Protein AF-A0A1S1QMY0-F1 (afdb_monomer_lite)

Foldseek 3Di:
DCVCVVVVHDLQRVLVVCVVVLVVCLVVVVLVVSVVSLVSSCVVCVVVVVLLSNLVSLQSVLVSCVSVVNLVSSLVSLLSSLLSCLVPPDLQSNLSSLLSNLVSDDVVVVQLSLLSLLLSQLSCVLVVDDDPSNVVSLLVNLCSLPVDDPDPHQLALVSSCVRVPVSPNDPRSVVLCVSLVHRVSSSVSSNVSNVVSPVPDNPPPPDPPLVVLLVVCVVLLVQLLVCLLVLHDGDPVSVVVLVVLCVDPQCVLLSVLSVVSSVPDQDLCVSCVPHDPSSSVSSVSSSVSND

Sequence (291 aa):
MDSMRARGASAYDIARSRFNDYGSLLRLGRLDDADALLADCQRVFTDTGDLDMVGKTFSARAALANSYGRPDEATRLEYTALRLSYIRPDPNAIAISHHNLANYLDPTTTGLVLAHRIAATLLYHLTGITSTWQANTAQALSHHLTGGPDLDIPDTVAAVDTLVSQVDGVRWAGLVDSLAGNRATADQALHDLINAARALPPEPVSGPDPDRRLAAWEPIISAVATAANARQPLPTEVDQVLDELAKANDWANLVAALRRVLAGDRDRDTLAAHLDDVDTAILAAVLDRLS

pLDDT: mean 85.47, std 12.9, range [36.72, 98.5]

Secondary structure (DSSP, 8-state):
-HHHHTTT--HHHHHHHHTTHHHHHHHTT-HHHHHHHHHHHHHHHHHTT-HHHHHHHHHHHHHHHHHTT-HHHHHHHHHHHHHHHTTS--HHHHHHHHHHHHHHS-TT-HHHHHHHHHHHHHHHHHHT--SHHHHHHHHHHHHHHHS-TT-----SHHHHHHHHTTSTT--HHHHHHHHHSSHHHHHHHHHHHHHHHHHSPPP---SS-HHHHHHHHHHHHHHHHHHHHHT-PPPHHHHHHHHHHHTSTTTHHHHHHHHHHHTT---HHHHHTT--HHHHHHHHHHHTTT-

Structure (mmCIF, N/CA/C/O backbone):
data_AF-A0A1S1QMY0-F1
#
_entry.id   AF-A0A1S1QMY0-F1
#
loop_
_atom_site.group_PDB
_atom_site.id
_atom_site.type_symbol
_atom_site.label_atom_id
_atom_site.label_alt_id
_atom_site.label_comp_id
_atom_site.label_asym_id
_atom_site.label_entity_id
_atom_site.label_seq_id
_atom_site.pdbx_PDB_ins_code
_atom_site.Cartn_x
_atom_site.Cartn_y
_atom_site.Cartn_z
_atom_site.occupancy
_atom_site.B_iso_or_equiv
_atom_site.auth_seq_id
_atom_site.auth_comp_id
_atom_site.auth_asym_id
_atom_site.auth_atom_id
_atom_site.pdbx_PDB_model_num
ATOM 1 N N . MET A 1 1 ? -3.730 -18.678 23.974 1.00 53.53 1 MET A N 1
ATOM 2 C CA . MET A 1 1 ? -5.070 -18.106 24.252 1.00 53.53 1 MET A CA 1
ATOM 3 C C . MET A 1 1 ? -5.438 -18.212 25.727 1.00 53.53 1 MET A C 1
ATOM 5 O O . MET A 1 1 ? -5.930 -17.233 26.281 1.00 53.53 1 MET A O 1
ATOM 9 N N . ASP A 1 2 ? -5.117 -19.332 26.378 1.00 58.66 2 ASP A N 1
ATOM 10 C CA . ASP A 1 2 ? -5.486 -19.578 27.780 1.00 58.66 2 ASP A CA 1
ATOM 11 C C . ASP A 1 2 ? -4.857 -18.594 28.768 1.00 58.66 2 ASP A C 1
ATOM 13 O O . ASP A 1 2 ? -5.518 -18.160 29.700 1.00 58.66 2 ASP A O 1
ATOM 17 N N . SER A 1 3 ? -3.628 -18.126 28.526 1.00 66.81 3 SER A N 1
ATOM 18 C CA . SER A 1 3 ? -2.945 -17.244 29.481 1.00 66.81 3 SER A CA 1
ATOM 19 C C . SER A 1 3 ? -3.491 -15.805 29.558 1.00 66.81 3 SER A C 1
ATOM 21 O O . SER A 1 3 ? -3.328 -15.175 30.597 1.00 66.81 3 SER A O 1
ATOM 23 N N . MET A 1 4 ? -4.138 -15.265 28.512 1.00 60.06 4 MET A N 1
ATOM 24 C CA . MET A 1 4 ? -4.729 -13.908 28.556 1.00 60.06 4 MET A CA 1
ATOM 25 C C . MET A 1 4 ? -6.167 -13.926 29.078 1.00 60.06 4 MET A C 1
ATOM 27 O O . MET A 1 4 ? -6.519 -13.113 29.930 1.00 60.06 4 MET A O 1
ATOM 31 N N . ARG A 1 5 ? -6.980 -14.897 28.635 1.00 59.56 5 ARG A N 1
ATOM 32 C CA . ARG A 1 5 ? -8.339 -15.093 29.167 1.00 59.56 5 ARG A CA 1
ATOM 33 C C . ARG A 1 5 ? -8.311 -15.485 30.648 1.00 59.56 5 ARG A C 1
ATOM 35 O O . ARG A 1 5 ? -9.107 -14.962 31.417 1.00 59.56 5 ARG A O 1
ATOM 42 N N . ALA A 1 6 ? -7.336 -16.294 31.075 1.00 59.56 6 ALA A N 1
ATOM 43 C CA . ALA A 1 6 ? -7.130 -16.620 32.490 1.00 59.56 6 ALA A CA 1
ATOM 44 C C . ALA A 1 6 ? -6.688 -15.420 33.352 1.00 59.56 6 ALA A C 1
ATOM 46 O O . ALA A 1 6 ? -6.756 -15.497 34.574 1.00 59.56 6 ALA A O 1
ATOM 47 N N . ARG A 1 7 ? -6.253 -14.310 32.737 1.00 69.44 7 ARG A N 1
ATOM 48 C CA . ARG A 1 7 ? -5.893 -13.055 33.419 1.00 69.44 7 ARG A CA 1
ATOM 49 C C . ARG A 1 7 ? -6.985 -11.976 33.331 1.00 69.44 7 ARG A C 1
ATOM 51 O O . ARG A 1 7 ? -6.728 -10.839 33.707 1.00 69.44 7 ARG A O 1
ATOM 58 N N . GLY A 1 8 ? -8.180 -12.308 32.831 1.00 74.69 8 GLY A N 1
ATOM 59 C CA . GLY A 1 8 ? -9.305 -11.370 32.741 1.00 74.69 8 GLY A CA 1
ATOM 60 C C . GLY A 1 8 ? -9.174 -10.299 31.651 1.00 74.69 8 GLY A C 1
ATOM 61 O O . GLY A 1 8 ? -9.866 -9.288 31.724 1.00 74.69 8 GLY A O 1
ATOM 62 N N . ALA A 1 9 ? -8.301 -10.493 30.653 1.00 81.62 9 ALA A N 1
ATOM 63 C CA . ALA A 1 9 ? -8.163 -9.556 29.537 1.00 81.62 9 ALA A CA 1
ATOM 64 C C . ALA A 1 9 ? -9.474 -9.445 28.742 1.00 81.62 9 ALA A C 1
ATOM 66 O O . ALA A 1 9 ? -10.119 -10.462 28.455 1.00 81.62 9 ALA A O 1
ATOM 67 N N . SER A 1 10 ? -9.855 -8.220 28.368 1.00 90.38 10 SER A N 1
ATOM 68 C CA . SER A 1 10 ? -11.071 -7.987 27.589 1.00 90.38 10 SER A CA 1
ATOM 69 C C . SER A 1 10 ? -10.946 -8.572 26.175 1.00 90.38 10 SER A C 1
ATOM 71 O O . SER A 1 10 ? -9.847 -8.826 25.674 1.00 90.38 10 SER A O 1
ATOM 73 N N . ALA A 1 11 ? -12.078 -8.770 25.493 1.00 91.88 11 ALA A N 1
ATOM 74 C CA . ALA A 1 11 ? -12.066 -9.178 24.087 1.00 91.88 11 ALA A CA 1
ATOM 75 C C . ALA A 1 11 ? -11.289 -8.179 23.210 1.00 91.88 11 ALA A C 1
ATOM 77 O O . ALA A 1 11 ? -10.582 -8.597 22.294 1.00 91.88 11 ALA A O 1
ATOM 78 N N . TYR A 1 12 ? -11.367 -6.886 23.544 1.00 93.38 12 TYR A N 1
ATOM 79 C CA . TYR A 1 12 ? -10.617 -5.818 22.892 1.00 93.38 12 TYR A CA 1
ATOM 80 C C . TYR A 1 12 ? -9.105 -5.996 23.052 1.00 93.38 12 TYR A C 1
ATOM 82 O O . TYR A 1 12 ? -8.389 -6.005 22.052 1.00 93.38 12 TYR A O 1
ATOM 90 N N . ASP A 1 13 ? -8.614 -6.216 24.275 1.00 92.69 13 ASP A N 1
ATOM 91 C CA . ASP A 1 13 ? -7.173 -6.365 24.531 1.00 92.69 13 ASP A CA 1
ATOM 92 C C . ASP A 1 13 ? -6.588 -7.569 23.787 1.00 92.69 13 ASP A C 1
ATOM 94 O O . ASP A 1 13 ? -5.487 -7.502 23.239 1.00 92.69 13 ASP A O 1
ATOM 98 N N . ILE A 1 14 ? -7.351 -8.664 23.725 1.00 91.62 14 ILE A N 1
ATOM 99 C CA . ILE A 1 14 ? -6.974 -9.873 22.985 1.00 91.62 14 ILE A CA 1
ATOM 100 C C . ILE A 1 14 ? -6.955 -9.604 21.475 1.00 91.62 14 ILE A C 1
ATOM 102 O O . ILE A 1 14 ? -6.007 -10.002 20.799 1.00 91.62 14 ILE A O 1
ATOM 106 N N . ALA A 1 15 ? -7.985 -8.949 20.931 1.00 92.19 15 ALA A N 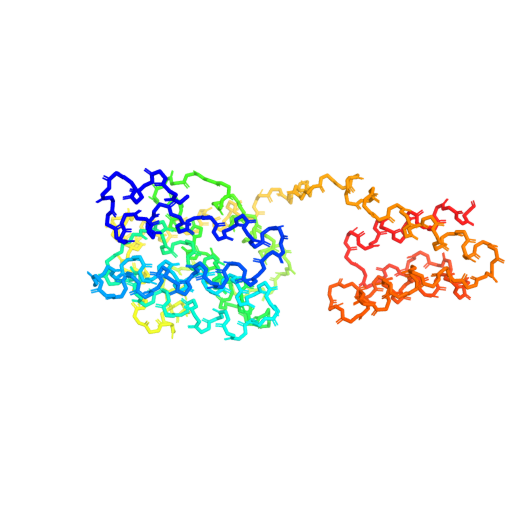1
ATOM 107 C CA . ALA A 1 15 ? -8.041 -8.619 19.508 1.00 92.19 15 ALA A CA 1
ATOM 108 C C . ALA A 1 15 ? -6.892 -7.682 19.115 1.00 92.19 15 ALA A C 1
ATOM 110 O O . 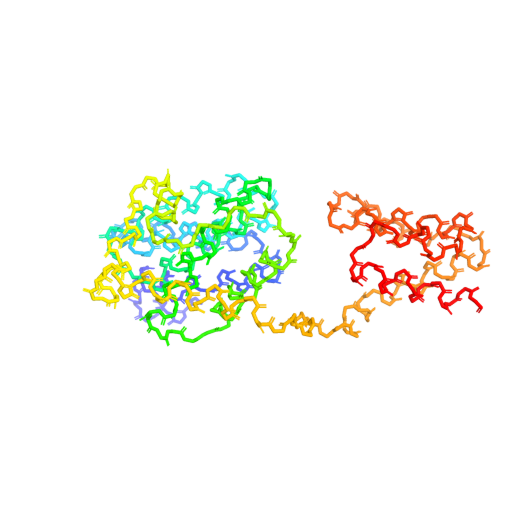ALA A 1 15 ? -6.198 -7.925 18.129 1.00 92.19 15 ALA A O 1
ATOM 111 N N . ARG A 1 16 ? -6.630 -6.653 19.927 1.00 91.12 16 ARG A N 1
ATOM 112 C CA . ARG A 1 16 ? -5.547 -5.691 19.710 1.00 91.12 16 ARG A CA 1
ATOM 113 C C . ARG A 1 16 ? -4.172 -6.350 19.755 1.00 91.12 16 ARG A C 1
ATOM 115 O O . ARG A 1 16 ? -3.345 -6.061 18.897 1.00 91.12 16 ARG A O 1
ATOM 122 N N . SER A 1 17 ? -3.920 -7.248 20.710 1.00 91.50 17 SER A N 1
ATOM 123 C CA . SER A 1 17 ? -2.615 -7.914 20.813 1.00 91.50 17 SER A CA 1
ATOM 124 C C . SER A 1 17 ? -2.343 -8.874 19.658 1.00 91.50 17 SER A C 1
ATOM 126 O O . SER A 1 17 ? -1.190 -9.065 19.290 1.00 91.50 17 SER A O 1
ATOM 128 N N . ARG A 1 18 ? -3.392 -9.506 19.117 1.00 91.25 18 ARG A N 1
ATOM 129 C CA . ARG A 1 18 ? -3.276 -10.516 18.054 1.00 91.25 18 ARG A CA 1
ATOM 130 C C . ARG A 1 18 ? -3.383 -9.936 16.657 1.00 91.25 18 ARG A C 1
ATOM 132 O O . ARG A 1 18 ? -3.025 -10.627 15.716 1.00 91.25 18 ARG A O 1
ATOM 139 N N . PHE A 1 19 ? -3.867 -8.701 16.519 1.00 88.19 19 PHE A N 1
ATOM 140 C CA . PHE A 1 19 ? -4.105 -8.072 15.225 1.00 88.19 19 PHE A CA 1
ATOM 141 C C . PHE A 1 19 ? -2.921 -8.285 14.277 1.00 88.19 19 PHE A C 1
ATOM 143 O O . PHE A 1 19 ? -3.098 -8.896 13.235 1.00 88.19 19 PHE A O 1
ATOM 150 N N . ASN A 1 20 ? -1.701 -7.928 14.692 1.00 81.25 20 ASN A N 1
ATOM 151 C CA . ASN A 1 20 ? -0.492 -8.015 13.864 1.00 81.25 20 ASN A CA 1
ATOM 152 C C . ASN A 1 20 ? -0.068 -9.442 13.456 1.00 81.25 20 ASN A C 1
ATOM 154 O O . ASN A 1 20 ? 0.788 -9.585 12.579 1.00 81.25 20 ASN A O 1
ATOM 158 N N . ASP A 1 21 ? -0.655 -10.494 14.037 1.00 83.12 21 ASP A N 1
ATOM 159 C CA . ASP A 1 21 ? -0.348 -11.881 13.672 1.00 83.12 21 ASP A CA 1
ATOM 160 C C . ASP A 1 21 ? -0.780 -12.198 12.230 1.00 83.12 21 ASP A C 1
ATOM 162 O O . ASP A 1 21 ? -0.193 -13.084 11.601 1.00 83.12 21 ASP A O 1
ATOM 166 N N . TYR A 1 22 ? -1.741 -11.444 11.669 1.00 84.56 22 TYR A N 1
ATOM 167 C CA . TYR A 1 22 ? -2.225 -11.644 10.297 1.00 84.56 22 TYR A CA 1
ATOM 168 C C . TYR A 1 22 ? -1.077 -11.616 9.281 1.00 84.56 22 TYR A C 1
ATOM 170 O O . TYR A 1 22 ? -1.012 -12.475 8.408 1.00 84.56 22 TYR A O 1
ATOM 178 N N . GLY A 1 23 ? -0.117 -10.694 9.427 1.00 75.12 23 GLY A N 1
ATOM 179 C CA . GLY A 1 23 ? 0.992 -10.562 8.481 1.00 75.12 23 GLY A CA 1
ATOM 180 C C . GLY A 1 23 ? 1.889 -11.802 8.452 1.00 75.12 23 GLY A C 1
ATOM 181 O O . GLY A 1 23 ? 2.395 -12.185 7.399 1.00 75.12 23 GLY A O 1
ATOM 182 N N . SER A 1 24 ? 2.064 -12.469 9.596 1.00 74.06 24 SER A N 1
ATOM 183 C CA . SER A 1 24 ? 2.782 -13.747 9.666 1.00 74.06 24 SER A CA 1
ATOM 184 C C . SER A 1 24 ? 1.977 -14.886 9.044 1.00 74.06 24 SER A C 1
ATOM 186 O O . SER A 1 24 ? 2.560 -15.726 8.366 1.00 74.06 24 SER A O 1
ATOM 188 N N . LEU A 1 25 ? 0.656 -14.904 9.238 1.00 71.44 25 LEU A N 1
ATOM 189 C CA . LEU A 1 25 ? -0.229 -15.906 8.636 1.00 71.44 25 LEU A CA 1
ATOM 190 C C . LEU A 1 25 ? -0.252 -15.796 7.105 1.00 71.44 25 LEU A C 1
ATOM 192 O O . LEU A 1 25 ? -0.112 -16.819 6.436 1.00 71.44 25 LEU A O 1
ATOM 196 N N . LEU A 1 26 ? -0.311 -14.575 6.561 1.00 69.75 26 LEU A N 1
ATOM 197 C CA . LEU A 1 26 ? -0.211 -14.327 5.118 1.00 69.75 26 LEU A CA 1
ATOM 198 C C . LEU A 1 26 ? 1.109 -14.858 4.543 1.00 69.75 26 LEU A C 1
ATOM 200 O O . LEU A 1 26 ? 1.096 -15.619 3.581 1.00 69.75 26 LEU A O 1
ATOM 204 N N . ARG A 1 27 ? 2.250 -14.541 5.174 1.00 74.19 27 ARG A N 1
ATOM 205 C CA . ARG A 1 27 ? 3.573 -15.029 4.728 1.00 74.19 27 ARG A CA 1
ATOM 206 C C . ARG A 1 27 ? 3.715 -16.551 4.763 1.00 74.19 27 ARG A C 1
ATOM 208 O O . ARG A 1 27 ? 4.539 -17.095 4.039 1.00 74.19 27 ARG A O 1
ATOM 215 N N . LEU A 1 28 ? 2.951 -17.227 5.620 1.00 75.75 28 LEU A N 1
ATOM 216 C CA . LEU A 1 28 ? 2.928 -18.687 5.725 1.00 75.75 28 LEU A CA 1
ATOM 217 C C . LEU A 1 28 ? 1.867 -19.336 4.818 1.00 75.75 28 LEU A C 1
ATOM 219 O O . LEU A 1 28 ? 1.687 -20.548 4.894 1.00 75.75 28 LEU A O 1
ATOM 223 N N . GLY A 1 29 ? 1.134 -18.558 4.011 1.00 75.56 29 GLY A N 1
ATOM 224 C CA . GLY A 1 29 ? 0.050 -19.059 3.159 1.00 75.56 29 GLY A CA 1
ATOM 225 C C . GLY A 1 29 ? -1.181 -19.543 3.932 1.00 75.56 29 GLY A C 1
ATOM 226 O O . GLY A 1 29 ? -2.059 -20.188 3.366 1.00 75.56 29 GLY A O 1
ATOM 227 N N . ARG A 1 30 ? -1.276 -19.240 5.232 1.00 82.50 30 ARG A N 1
ATOM 228 C CA . ARG A 1 30 ? -2.387 -19.646 6.106 1.00 82.50 30 ARG A CA 1
ATOM 229 C C . ARG A 1 30 ? -3.544 -18.656 5.985 1.00 82.50 30 ARG A C 1
ATOM 231 O O . ARG A 1 30 ? -3.890 -17.968 6.946 1.00 82.50 30 ARG A O 1
ATOM 238 N N . LEU A 1 31 ? -4.091 -18.542 4.777 1.00 83.69 31 LEU A N 1
ATOM 239 C CA . LEU A 1 31 ? -5.037 -17.483 4.426 1.00 83.69 31 LEU A CA 1
ATOM 240 C C . LEU A 1 31 ? -6.376 -17.614 5.173 1.00 83.69 31 LEU A C 1
ATOM 242 O O . LEU A 1 31 ? -6.900 -16.605 5.636 1.00 83.69 31 LEU A O 1
ATOM 246 N N . ASP A 1 32 ? -6.873 -18.835 5.392 1.00 89.50 32 ASP A N 1
ATOM 247 C CA . ASP A 1 32 ? -8.103 -19.073 6.168 1.00 89.50 32 ASP A CA 1
ATOM 248 C C . ASP A 1 32 ? -7.950 -18.657 7.641 1.00 89.50 32 ASP A C 1
ATOM 250 O O . ASP A 1 32 ? -8.846 -18.053 8.232 1.00 89.50 32 ASP A O 1
ATOM 254 N N . ASP A 1 33 ? -6.785 -18.928 8.239 1.00 86.19 33 ASP A N 1
ATOM 255 C CA . ASP A 1 33 ? -6.492 -18.512 9.614 1.00 86.19 33 ASP A CA 1
ATOM 256 C C . ASP A 1 33 ? -6.379 -16.986 9.727 1.00 86.19 33 ASP A C 1
ATOM 258 O O . ASP A 1 33 ? -6.798 -16.400 10.729 1.00 86.19 33 ASP A O 1
ATOM 262 N N . ALA A 1 34 ? -5.802 -16.338 8.708 1.00 84.56 34 ALA A N 1
ATOM 263 C CA . ALA A 1 34 ? -5.732 -14.885 8.630 1.00 84.56 34 ALA A CA 1
ATOM 264 C C . ALA A 1 34 ? -7.131 -14.271 8.488 1.00 84.56 34 ALA A C 1
ATOM 266 O O . ALA A 1 34 ? -7.427 -13.295 9.177 1.00 84.56 34 ALA A O 1
ATOM 267 N N . ASP A 1 35 ? -8.001 -14.857 7.660 1.00 92.31 35 ASP A N 1
ATOM 268 C CA . ASP A 1 35 ? -9.383 -14.398 7.494 1.00 92.31 35 ASP A CA 1
ATOM 269 C C . ASP A 1 35 ? -10.169 -14.505 8.802 1.00 92.31 35 ASP A C 1
ATOM 271 O O . ASP A 1 35 ? -10.743 -13.520 9.268 1.00 92.31 35 ASP A O 1
ATOM 275 N N . ALA A 1 36 ? -10.109 -15.664 9.467 1.00 97.25 36 ALA A N 1
ATOM 276 C CA . ALA A 1 36 ? -10.776 -15.876 10.748 1.00 97.25 36 ALA A CA 1
ATOM 277 C C . ALA A 1 36 ? -10.302 -14.879 11.820 1.00 97.25 36 ALA A C 1
ATOM 279 O O . ALA A 1 36 ? -11.121 -14.290 12.531 1.00 97.25 36 ALA A O 1
ATOM 280 N N . LEU A 1 37 ? -8.986 -14.647 11.916 1.00 96.12 37 LEU A N 1
ATOM 281 C CA . LEU A 1 37 ? -8.412 -13.658 12.831 1.00 96.12 37 LEU A CA 1
ATOM 282 C C . LEU A 1 37 ? -8.911 -12.239 12.521 1.00 96.12 37 LEU A C 1
ATOM 284 O O . LEU A 1 37 ? -9.333 -11.524 13.432 1.00 96.12 37 LEU A O 1
ATOM 288 N N . LEU A 1 38 ? -8.853 -11.824 11.254 1.00 95.19 38 LEU A N 1
ATOM 289 C CA . LEU A 1 38 ? -9.226 -10.472 10.839 1.00 95.19 38 LEU A CA 1
ATOM 290 C C . LEU A 1 38 ? -10.731 -10.223 10.974 1.00 95.19 38 LEU A C 1
ATOM 292 O O . LEU A 1 38 ? -11.121 -9.129 11.381 1.00 95.19 38 LEU A O 1
ATOM 296 N N . ALA A 1 39 ? -11.571 -11.224 10.707 1.00 94.31 39 ALA A N 1
ATOM 297 C CA . ALA A 1 39 ? -13.012 -11.150 10.933 1.00 94.31 39 ALA A CA 1
ATOM 298 C C . ALA A 1 39 ? -13.343 -10.949 12.422 1.00 94.31 39 ALA A C 1
ATOM 300 O O . ALA A 1 39 ? -14.161 -10.089 12.770 1.00 94.31 39 ALA A O 1
ATOM 301 N N . ASP A 1 40 ? -12.665 -11.681 13.312 1.00 96.75 40 ASP A N 1
ATOM 302 C CA . ASP A 1 40 ? -12.820 -11.519 14.759 1.00 96.75 40 ASP A CA 1
ATOM 303 C C . ASP A 1 40 ? -12.357 -10.139 15.240 1.00 96.75 40 ASP A C 1
ATOM 305 O O . ASP A 1 40 ? -13.069 -9.477 16.002 1.00 96.75 40 ASP A O 1
ATOM 309 N N . CYS A 1 41 ? -11.194 -9.677 14.770 1.00 94.88 41 CYS A N 1
ATOM 310 C CA . CYS A 1 41 ? -10.691 -8.332 15.048 1.00 94.88 41 CYS A CA 1
ATOM 311 C C . CYS A 1 41 ? -11.682 -7.259 14.584 1.00 94.88 41 CYS A C 1
ATOM 313 O O . CYS A 1 41 ? -12.033 -6.375 15.366 1.00 94.88 41 CYS A O 1
ATOM 315 N N . GLN A 1 42 ? -12.183 -7.357 13.349 1.00 92.44 42 GLN A N 1
ATOM 316 C CA . GLN A 1 42 ? -13.113 -6.377 12.792 1.00 92.44 42 GLN A CA 1
ATOM 317 C C . GLN A 1 42 ? -14.383 -6.267 13.631 1.00 92.44 42 GLN A C 1
ATOM 319 O O . GLN A 1 42 ? -14.811 -5.153 13.944 1.00 92.44 42 GLN A O 1
ATOM 324 N N . ARG A 1 43 ? -14.972 -7.407 14.010 1.00 94.88 43 ARG A N 1
ATOM 325 C CA . ARG A 1 43 ? -16.160 -7.441 14.868 1.00 94.88 43 ARG A CA 1
ATOM 326 C C . ARG A 1 43 ? -15.886 -6.730 16.191 1.00 94.88 43 ARG A C 1
ATOM 328 O O . ARG A 1 43 ? -16.601 -5.796 16.531 1.00 94.88 43 ARG A O 1
ATOM 335 N N . VAL A 1 44 ? -14.814 -7.109 16.888 1.00 94.56 44 VAL A N 1
ATOM 336 C CA . VAL A 1 44 ? -14.471 -6.530 18.196 1.00 94.56 44 VAL A CA 1
ATOM 337 C C . VAL A 1 44 ? -14.231 -5.022 18.110 1.00 94.56 44 VAL A C 1
ATOM 339 O O . VAL A 1 44 ? -14.793 -4.283 18.912 1.00 94.56 44 VAL A O 1
ATOM 342 N N . PHE A 1 45 ? -13.441 -4.546 17.144 1.00 90.62 45 PHE A N 1
ATOM 343 C CA . PHE A 1 45 ? -13.143 -3.114 17.027 1.00 90.62 45 PHE A CA 1
ATOM 344 C C . PHE A 1 45 ? -14.361 -2.286 16.606 1.00 90.62 45 PHE A C 1
ATOM 346 O O . PHE A 1 45 ? -14.508 -1.148 17.056 1.00 90.62 45 PHE A O 1
ATOM 353 N N . THR A 1 46 ? -15.254 -2.865 15.795 1.00 87.94 46 THR A N 1
ATOM 354 C CA . THR A 1 46 ? -16.532 -2.237 15.427 1.00 87.94 46 THR A CA 1
ATOM 355 C C . THR A 1 46 ? -17.444 -2.118 16.646 1.00 87.94 46 THR A C 1
ATOM 357 O O . THR A 1 46 ? -17.942 -1.027 16.918 1.00 87.94 46 THR A O 1
ATOM 360 N N . ASP A 1 47 ? -17.600 -3.196 17.420 1.00 90.19 47 ASP A N 1
ATOM 361 C CA . ASP A 1 47 ? -18.440 -3.225 18.626 1.00 90.19 47 ASP A CA 1
ATOM 362 C C . ASP A 1 47 ? -17.966 -2.208 19.680 1.00 90.19 47 ASP A C 1
ATOM 364 O O . ASP A 1 47 ? -18.778 -1.607 20.384 1.00 90.19 47 ASP A O 1
ATOM 368 N N . THR A 1 48 ? -16.651 -1.980 19.782 1.00 92.25 48 THR A N 1
ATOM 369 C CA . THR A 1 48 ? -16.067 -0.998 20.710 1.00 92.25 48 THR A CA 1
ATOM 370 C C . THR A 1 48 ? -15.976 0.423 20.148 1.00 92.25 48 THR A C 1
ATOM 372 O O . THR A 1 48 ? -15.566 1.330 20.871 1.00 92.25 48 THR A O 1
ATOM 375 N N . GLY A 1 49 ? -16.319 0.641 18.874 1.00 86.75 49 GLY A N 1
ATOM 376 C CA . GLY A 1 49 ? -16.238 1.952 18.221 1.00 86.75 49 GLY A CA 1
ATOM 377 C C . GLY A 1 49 ? -14.811 2.473 17.995 1.00 86.75 49 GLY A C 1
ATOM 378 O O . GLY A 1 49 ? -14.611 3.685 17.867 1.00 86.75 49 GLY A O 1
ATOM 379 N N . ASP A 1 50 ? -13.810 1.588 17.947 1.00 87.94 50 ASP A N 1
ATOM 380 C CA . ASP A 1 50 ? -12.411 1.963 17.707 1.00 87.94 50 ASP A CA 1
ATOM 381 C C . ASP A 1 50 ? -12.150 2.116 16.203 1.00 87.94 50 ASP A C 1
ATOM 383 O O . ASP A 1 50 ? -11.639 1.218 15.534 1.00 87.94 50 ASP A O 1
ATOM 387 N N . LEU A 1 51 ? -12.545 3.270 15.660 1.00 86.56 51 LEU A N 1
ATOM 388 C CA . LEU A 1 51 ? -12.475 3.552 14.224 1.00 86.56 51 LEU A CA 1
ATOM 389 C C . LEU A 1 51 ? -11.055 3.469 13.637 1.00 86.56 51 LEU A C 1
ATOM 391 O O . LEU A 1 51 ? -10.921 3.129 12.463 1.00 86.56 51 LEU A O 1
ATOM 395 N N . ASP A 1 52 ? -10.012 3.741 14.431 1.00 86.25 52 ASP A N 1
ATOM 396 C CA . ASP A 1 52 ? -8.617 3.597 13.988 1.00 86.25 52 ASP A CA 1
ATOM 397 C C . ASP A 1 52 ? -8.294 2.121 13.724 1.00 86.25 52 ASP A C 1
ATOM 399 O O . ASP A 1 52 ? -7.840 1.749 12.639 1.00 86.25 52 ASP A O 1
ATOM 403 N N . MET A 1 53 ? -8.619 1.252 14.684 1.00 88.62 53 MET A N 1
ATOM 404 C CA . MET A 1 53 ? -8.416 -0.187 14.525 1.00 88.62 53 MET A CA 1
ATOM 405 C C . MET A 1 53 ? -9.344 -0.806 13.474 1.00 88.62 53 MET A C 1
ATOM 407 O O . MET A 1 53 ? -8.937 -1.745 12.786 1.00 88.62 53 MET A O 1
ATOM 411 N N . VAL A 1 54 ? -10.556 -0.273 13.283 1.00 89.69 54 VAL A N 1
ATOM 412 C CA . VAL A 1 54 ? -11.427 -0.672 12.164 1.00 89.69 54 VAL A CA 1
ATOM 413 C C . VAL A 1 54 ? -10.763 -0.333 10.825 1.00 89.69 54 VAL A C 1
ATOM 415 O O . VAL A 1 54 ? -10.664 -1.215 9.973 1.00 89.69 54 VAL A O 1
ATOM 418 N N . GLY A 1 55 ? -10.234 0.884 10.651 1.00 86.00 55 GLY A N 1
ATOM 419 C CA . GLY A 1 55 ? -9.504 1.284 9.439 1.00 86.00 55 GLY A CA 1
ATOM 420 C C . GLY A 1 55 ? -8.292 0.392 9.154 1.00 86.00 55 GLY A C 1
ATOM 421 O O . GLY A 1 55 ? -8.165 -0.156 8.058 1.00 86.00 55 GLY A O 1
ATOM 422 N N . LYS A 1 56 ? -7.462 0.135 10.173 1.00 89.81 56 LYS A N 1
ATOM 423 C CA . LYS A 1 56 ? -6.323 -0.800 10.081 1.00 89.81 56 LYS A CA 1
ATOM 424 C C . LYS A 1 56 ? -6.763 -2.213 9.698 1.00 89.81 56 LYS A C 1
ATOM 426 O O . LYS A 1 56 ? -6.080 -2.880 8.925 1.00 89.81 56 LYS A O 1
ATOM 431 N N . THR A 1 57 ? -7.915 -2.661 10.194 1.00 93.19 57 THR A N 1
ATOM 432 C CA . THR A 1 57 ? -8.463 -3.977 9.844 1.00 93.19 57 THR A CA 1
ATOM 433 C C . THR A 1 57 ? -8.930 -4.043 8.395 1.00 93.19 57 THR A C 1
ATOM 435 O O . THR A 1 57 ? -8.690 -5.056 7.744 1.00 93.19 57 THR A O 1
ATOM 438 N N . PHE A 1 58 ? -9.509 -2.972 7.845 1.00 95.25 58 PHE A N 1
ATOM 439 C CA . PHE A 1 58 ? -9.813 -2.906 6.412 1.00 95.25 58 PHE A CA 1
ATOM 440 C C . PHE A 1 58 ? -8.548 -2.996 5.546 1.00 95.25 58 PHE A C 1
ATOM 442 O O . PHE A 1 58 ? -8.540 -3.785 4.605 1.00 95.25 58 PHE A O 1
ATOM 449 N N . SER A 1 59 ? -7.466 -2.296 5.906 1.00 91.50 59 SER A N 1
ATOM 450 C CA . SER A 1 59 ? -6.180 -2.392 5.187 1.00 91.50 59 SER A CA 1
ATOM 451 C C . SER A 1 59 ? -5.569 -3.802 5.281 1.00 91.50 59 SER A C 1
ATOM 453 O O . SER A 1 59 ? -5.122 -4.384 4.294 1.00 91.50 59 SER A O 1
ATOM 455 N N . ALA A 1 60 ? -5.640 -4.439 6.456 1.00 91.44 60 ALA A N 1
ATOM 456 C CA . ALA A 1 60 ? -5.184 -5.822 6.628 1.00 91.44 60 ALA A CA 1
ATOM 457 C C . ALA A 1 60 ? -6.017 -6.832 5.814 1.00 91.44 60 ALA A C 1
ATOM 459 O O . ALA A 1 60 ? -5.470 -7.770 5.230 1.00 91.44 60 ALA A O 1
ATOM 460 N N . ARG A 1 61 ? -7.339 -6.636 5.730 1.00 95.56 61 ARG A N 1
ATOM 461 C CA . ARG A 1 61 ? -8.215 -7.454 4.878 1.00 95.56 61 ARG A CA 1
ATOM 462 C C . ARG A 1 61 ? -7.970 -7.204 3.391 1.00 95.56 61 ARG A C 1
ATOM 464 O O . ARG A 1 61 ? -8.099 -8.144 2.614 1.00 95.56 61 ARG A O 1
ATOM 471 N N . ALA A 1 62 ? -7.569 -5.997 2.993 1.00 89.38 62 ALA A N 1
ATOM 472 C CA . ALA A 1 62 ? -7.129 -5.725 1.626 1.00 89.38 62 ALA A CA 1
ATOM 473 C C . ALA A 1 62 ? -5.872 -6.535 1.273 1.00 89.38 62 ALA A C 1
ATOM 475 O O . ALA A 1 62 ? -5.836 -7.193 0.235 1.00 89.38 62 ALA A O 1
ATOM 476 N N . ALA A 1 63 ? -4.887 -6.593 2.177 1.00 83.25 63 ALA A N 1
ATOM 477 C CA . ALA A 1 63 ? -3.699 -7.433 1.999 1.00 83.25 63 ALA A CA 1
ATOM 478 C C . ALA A 1 63 ? -4.040 -8.930 1.879 1.00 83.25 63 ALA A C 1
ATOM 480 O O . ALA A 1 63 ? -3.453 -9.644 1.061 1.00 83.25 63 ALA A O 1
ATOM 481 N N . LEU A 1 64 ? -5.018 -9.408 2.654 1.00 88.38 64 LEU A N 1
ATOM 482 C CA . LEU A 1 64 ? -5.543 -10.769 2.532 1.00 88.38 64 LEU A CA 1
ATOM 483 C C . LEU A 1 64 ? -6.229 -11.000 1.176 1.00 88.38 64 LEU A C 1
ATOM 485 O O . LEU A 1 64 ? -5.937 -11.993 0.516 1.00 88.38 64 LEU A O 1
ATOM 489 N N . ALA A 1 65 ? -7.098 -10.087 0.735 1.00 84.12 65 ALA A N 1
ATOM 490 C CA . ALA A 1 65 ? -7.763 -10.175 -0.566 1.00 84.12 65 ALA A CA 1
ATOM 491 C C . ALA A 1 65 ? -6.748 -10.206 -1.720 1.00 84.12 65 ALA A C 1
ATOM 493 O O . ALA A 1 65 ? -6.860 -11.038 -2.620 1.00 84.12 65 ALA A O 1
ATOM 494 N N . ASN A 1 66 ? -5.703 -9.381 -1.648 1.00 81.62 66 ASN A N 1
ATOM 495 C CA . ASN A 1 66 ? -4.602 -9.420 -2.606 1.00 81.62 66 ASN A CA 1
ATOM 496 C C . ASN A 1 66 ? -3.858 -10.766 -2.572 1.00 81.62 66 ASN A C 1
ATOM 498 O O . ASN A 1 66 ? -3.565 -11.333 -3.619 1.00 81.62 66 ASN A O 1
ATOM 502 N N . SER A 1 67 ? -3.626 -11.328 -1.381 1.00 80.06 67 SER A N 1
ATOM 503 C CA . SER A 1 67 ? -3.008 -12.658 -1.225 1.00 80.06 67 SER A CA 1
ATOM 504 C C . SER A 1 67 ? -3.866 -13.790 -1.809 1.00 80.06 67 SER A C 1
ATOM 506 O O . SER A 1 67 ? -3.332 -14.819 -2.210 1.00 80.06 67 SER A O 1
ATOM 508 N N . TYR A 1 68 ? -5.185 -13.598 -1.899 1.00 82.88 68 TYR A N 1
ATOM 509 C CA . TYR A 1 68 ? -6.108 -14.488 -2.611 1.00 82.88 68 TYR A CA 1
ATOM 510 C C . TYR A 1 68 ? -6.175 -14.238 -4.129 1.00 82.88 68 TYR A C 1
ATOM 512 O O . TYR A 1 68 ? -6.971 -14.889 -4.807 1.00 82.88 68 TYR A O 1
ATOM 520 N N . GLY A 1 69 ? -5.404 -13.289 -4.672 1.00 82.00 69 GLY A N 1
ATOM 521 C CA . GLY A 1 69 ? -5.475 -12.902 -6.083 1.00 82.00 69 GLY A CA 1
ATOM 522 C C . GLY A 1 69 ? -6.744 -12.120 -6.435 1.00 82.00 69 GLY A C 1
ATOM 523 O O . GLY A 1 69 ? -7.263 -12.254 -7.541 1.00 82.00 69 GLY A O 1
ATOM 524 N N . ARG A 1 70 ? -7.284 -11.332 -5.493 1.00 87.44 70 ARG A N 1
ATOM 525 C CA . ARG A 1 70 ? -8.513 -10.533 -5.663 1.00 87.44 70 ARG A CA 1
ATOM 526 C C . ARG A 1 70 ? -8.218 -9.027 -5.577 1.00 87.44 70 ARG A C 1
ATOM 528 O O . ARG A 1 70 ? -8.630 -8.385 -4.605 1.00 87.44 70 ARG A O 1
ATOM 535 N N . PRO A 1 71 ? -7.512 -8.445 -6.563 1.00 83.62 71 PRO A N 1
ATOM 536 C CA . PRO A 1 71 ? -7.084 -7.045 -6.519 1.00 83.62 71 PRO A CA 1
ATOM 537 C C . PRO A 1 71 ? -8.265 -6.066 -6.425 1.00 83.62 71 PRO A C 1
ATOM 539 O O . PRO A 1 71 ? -8.243 -5.181 -5.579 1.00 83.62 71 PRO A O 1
ATOM 542 N N . ASP A 1 72 ? -9.364 -6.292 -7.154 1.00 86.31 72 ASP A N 1
ATOM 543 C CA . ASP A 1 72 ? -10.559 -5.427 -7.090 1.00 86.31 72 ASP A CA 1
ATOM 544 C C . ASP A 1 72 ? -11.202 -5.373 -5.693 1.00 86.31 72 ASP A C 1
ATOM 546 O O . ASP A 1 72 ? -11.784 -4.367 -5.274 1.00 86.31 72 ASP A O 1
ATOM 550 N N . GLU A 1 73 ? -11.154 -6.484 -4.957 1.00 90.19 73 GLU A N 1
ATOM 551 C CA . GLU A 1 73 ? -11.606 -6.526 -3.569 1.00 90.19 73 GLU A CA 1
ATOM 552 C C . GLU A 1 73 ? -10.620 -5.789 -2.659 1.00 90.19 73 GLU A C 1
ATOM 554 O O . GLU A 1 73 ? -11.053 -4.979 -1.836 1.00 90.19 73 GLU A O 1
ATOM 559 N N . ALA A 1 74 ? -9.316 -5.999 -2.855 1.00 88.00 74 ALA A N 1
ATOM 560 C CA . ALA A 1 74 ? -8.268 -5.304 -2.119 1.00 88.00 74 ALA A CA 1
ATOM 561 C C . ALA A 1 74 ? -8.365 -3.777 -2.283 1.00 88.00 74 ALA A C 1
ATOM 563 O O . ALA A 1 74 ? -8.395 -3.059 -1.284 1.00 88.00 74 ALA A O 1
ATOM 564 N N . THR A 1 75 ? -8.539 -3.270 -3.506 1.00 94.88 75 THR A N 1
ATOM 565 C CA . THR A 1 75 ? -8.721 -1.836 -3.791 1.00 94.88 75 THR A CA 1
ATOM 566 C C . THR A 1 75 ? -9.924 -1.252 -3.052 1.00 94.88 75 THR A C 1
ATOM 568 O O . THR A 1 75 ? -9.806 -0.218 -2.394 1.00 94.88 75 THR A O 1
ATOM 571 N N . ARG A 1 76 ? -11.089 -1.918 -3.096 1.00 95.19 76 ARG A N 1
ATOM 572 C CA . ARG A 1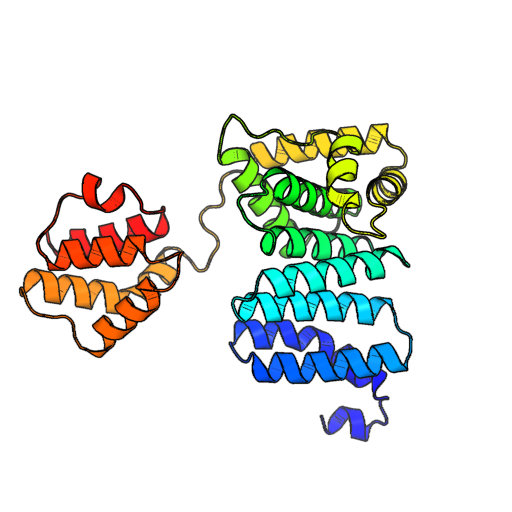 76 ? -12.302 -1.440 -2.399 1.00 95.19 76 ARG A CA 1
ATOM 573 C C . ARG A 1 76 ? -12.134 -1.414 -0.879 1.00 95.19 76 ARG A C 1
ATOM 575 O O . ARG A 1 76 ? -12.625 -0.494 -0.215 1.00 95.19 76 ARG A O 1
ATOM 582 N N . LEU A 1 77 ? -11.466 -2.422 -0.320 1.00 91.38 77 LEU A N 1
ATOM 583 C CA . LEU A 1 77 ? -11.162 -2.481 1.109 1.00 91.38 77 LEU A CA 1
ATOM 584 C C . LEU A 1 77 ? -10.181 -1.369 1.505 1.00 91.38 77 LEU A C 1
ATOM 586 O O . LEU A 1 77 ? -10.411 -0.694 2.508 1.00 91.38 77 LEU A O 1
ATOM 590 N N . GLU A 1 78 ? -9.163 -1.099 0.689 1.00 96.94 78 GLU A N 1
ATOM 591 C CA . GLU A 1 78 ? -8.178 -0.048 0.959 1.00 96.94 78 GLU A CA 1
ATOM 592 C C . GLU A 1 78 ? -8.767 1.368 0.817 1.00 96.94 78 GLU A C 1
ATOM 594 O O . GLU A 1 78 ? -8.450 2.249 1.613 1.00 96.94 78 GLU A O 1
ATOM 599 N N . TYR A 1 79 ? -9.716 1.591 -0.102 1.00 96.06 79 TYR A N 1
ATOM 600 C CA . TYR A 1 79 ? -10.505 2.834 -0.129 1.00 96.06 79 TYR A CA 1
ATOM 601 C C . TYR A 1 79 ? -11.257 3.063 1.184 1.00 96.06 79 TYR A C 1
ATOM 603 O O . TYR A 1 79 ? -11.297 4.180 1.704 1.00 96.06 79 TYR A O 1
ATOM 611 N N . THR A 1 80 ? -11.829 1.998 1.749 1.00 94.62 80 THR A N 1
ATOM 612 C CA . THR A 1 80 ? -12.512 2.071 3.047 1.00 94.62 80 THR A CA 1
ATOM 613 C C . THR A 1 80 ? -11.522 2.358 4.175 1.00 94.62 80 THR A C 1
ATOM 615 O O . THR A 1 80 ? -11.807 3.193 5.036 1.00 94.62 80 THR A O 1
ATOM 618 N N . ALA A 1 81 ? -10.350 1.715 4.154 1.00 95.00 81 ALA A N 1
ATOM 619 C CA . ALA A 1 81 ? -9.281 1.957 5.118 1.00 95.00 81 ALA A CA 1
ATOM 620 C C . ALA A 1 81 ? -8.838 3.425 5.106 1.00 95.00 81 ALA A C 1
ATOM 622 O O . ALA A 1 81 ? -8.896 4.078 6.146 1.00 95.00 81 ALA A O 1
ATOM 623 N N . LEU A 1 82 ? -8.518 3.976 3.928 1.00 96.12 82 LEU A N 1
ATOM 624 C CA . LEU A 1 82 ? -8.137 5.382 3.766 1.00 96.12 82 LEU A CA 1
ATOM 625 C C . LEU A 1 82 ? -9.214 6.324 4.303 1.00 96.12 82 LEU A C 1
ATOM 627 O O . LEU A 1 82 ? -8.917 7.183 5.134 1.00 96.12 82 LEU A O 1
ATOM 631 N N . ARG A 1 83 ? -10.476 6.132 3.901 1.00 94.25 83 ARG A N 1
ATOM 632 C CA . ARG A 1 83 ? -11.592 6.959 4.380 1.00 94.25 83 ARG A CA 1
ATOM 633 C C . ARG A 1 83 ? -11.664 7.002 5.908 1.00 94.25 83 ARG A C 1
ATOM 635 O O . ARG A 1 83 ? -11.907 8.065 6.473 1.00 94.25 83 ARG A O 1
ATOM 642 N N . LEU A 1 84 ? -11.464 5.865 6.575 1.00 88.94 84 LEU A N 1
ATOM 643 C CA . LEU A 1 84 ? -11.479 5.775 8.037 1.00 88.94 84 LEU A CA 1
ATOM 644 C C . LEU A 1 84 ? -10.227 6.396 8.668 1.00 88.94 84 LEU A C 1
ATOM 646 O O . LEU A 1 84 ? -10.347 7.147 9.638 1.00 88.94 84 LEU A O 1
ATOM 650 N N . SER A 1 85 ? -9.044 6.149 8.103 1.00 91.81 85 SER A N 1
ATOM 651 C CA . SER A 1 85 ? -7.772 6.696 8.592 1.00 91.81 85 SER A CA 1
ATOM 652 C C . SER A 1 85 ? -7.718 8.224 8.527 1.00 91.81 85 SER A C 1
ATOM 654 O O . SER A 1 85 ? -7.101 8.849 9.387 1.00 91.81 85 SER A O 1
ATOM 656 N N . TYR A 1 86 ? -8.413 8.850 7.575 1.00 94.62 86 TYR A N 1
ATOM 657 C CA . TYR A 1 86 ? -8.505 10.312 7.490 1.00 94.62 86 TYR A CA 1
ATOM 658 C C . TYR A 1 86 ? -9.466 10.955 8.510 1.00 94.62 86 TYR A C 1
ATOM 660 O O . TYR A 1 86 ? -9.418 12.172 8.687 1.00 94.62 86 TYR A O 1
ATOM 668 N N . ILE A 1 87 ? -10.294 10.187 9.236 1.00 91.88 87 ILE A N 1
ATOM 669 C CA . ILE A 1 87 ? -11.162 10.729 10.306 1.00 91.88 87 ILE A CA 1
ATOM 670 C C . ILE A 1 87 ? -10.329 11.183 11.514 1.00 91.88 87 ILE A C 1
ATOM 672 O O . ILE A 1 87 ? -10.615 12.217 12.120 1.00 91.88 87 ILE A O 1
ATOM 676 N N . ARG A 1 88 ? -9.304 10.404 11.881 1.00 89.88 88 ARG A N 1
ATOM 677 C CA . ARG A 1 88 ? -8.324 10.732 12.928 1.00 89.88 88 ARG A CA 1
ATOM 678 C C . ARG A 1 88 ? -6.926 10.434 12.389 1.00 89.88 88 ARG A C 1
ATOM 680 O O . ARG A 1 88 ? -6.454 9.314 12.567 1.00 89.88 88 ARG A O 1
ATOM 687 N N . PRO A 1 89 ? -6.291 11.407 11.716 1.00 91.19 89 PRO A N 1
ATOM 688 C CA . PRO A 1 89 ? -5.062 11.154 10.981 1.00 91.19 89 PRO A CA 1
ATOM 689 C C . PRO A 1 89 ? -3.913 10.654 11.863 1.00 91.19 89 PRO A C 1
ATOM 691 O O . PRO A 1 89 ? -3.383 11.391 12.691 1.00 91.19 89 PRO A O 1
ATOM 694 N N . ASP A 1 90 ? -3.503 9.409 11.628 1.00 92.69 90 ASP A N 1
ATOM 695 C CA . ASP A 1 90 ? -2.184 8.875 11.971 1.00 92.69 90 ASP A CA 1
ATOM 696 C C . ASP A 1 90 ? -1.364 8.830 10.669 1.00 92.69 90 ASP A C 1
ATOM 698 O O . ASP A 1 90 ? -1.645 7.985 9.809 1.00 92.69 90 ASP A O 1
ATOM 702 N N . PRO A 1 91 ? -0.377 9.730 10.479 1.00 94.50 91 PRO A N 1
ATOM 703 C CA . PRO A 1 91 ? 0.395 9.805 9.240 1.00 94.50 91 PRO A CA 1
ATOM 704 C C . PRO A 1 91 ? 1.040 8.479 8.834 1.00 94.50 91 PRO A C 1
ATOM 706 O O . PRO A 1 91 ? 1.140 8.196 7.644 1.00 94.50 91 PRO A O 1
ATOM 709 N N . ASN A 1 92 ? 1.438 7.648 9.802 1.00 89.06 92 ASN A N 1
ATOM 710 C CA . ASN A 1 92 ? 2.053 6.357 9.518 1.00 89.06 92 ASN A CA 1
ATOM 711 C C . ASN A 1 92 ? 1.031 5.362 8.953 1.00 89.06 92 ASN A C 1
ATOM 713 O O . ASN A 1 92 ? 1.286 4.717 7.939 1.00 89.06 92 ASN A O 1
ATOM 717 N N . ALA A 1 93 ? -0.145 5.258 9.579 1.00 87.44 93 ALA A N 1
ATOM 718 C CA . ALA A 1 93 ? -1.221 4.391 9.094 1.00 87.44 93 ALA A CA 1
ATOM 719 C C . ALA A 1 93 ? -1.735 4.834 7.715 1.00 87.44 93 ALA A C 1
ATOM 721 O O . ALA A 1 93 ? -2.010 3.999 6.850 1.00 87.44 93 ALA A O 1
ATOM 722 N N . ILE A 1 94 ? -1.810 6.148 7.488 1.00 96.31 94 ILE A N 1
ATOM 723 C CA . ILE A 1 94 ? -2.171 6.723 6.190 1.00 96.31 94 ILE A CA 1
ATOM 724 C C . ILE A 1 94 ? -1.101 6.384 5.144 1.00 96.31 94 ILE A C 1
ATOM 726 O O . ILE A 1 94 ? -1.451 5.888 4.076 1.00 96.31 94 ILE A O 1
ATOM 730 N N . ALA A 1 95 ? 0.189 6.568 5.446 1.00 95.62 95 ALA A N 1
ATOM 731 C CA . ALA A 1 95 ? 1.276 6.221 4.528 1.00 95.62 95 ALA A CA 1
ATOM 732 C C . ALA A 1 95 ? 1.240 4.737 4.122 1.00 95.62 95 ALA A C 1
ATOM 734 O O . ALA A 1 95 ? 1.322 4.430 2.932 1.00 95.62 95 ALA A O 1
ATOM 735 N N . ILE A 1 96 ? 1.023 3.831 5.086 1.00 87.12 96 ILE A N 1
ATOM 736 C CA . ILE A 1 96 ? 0.839 2.392 4.826 1.00 87.12 96 ILE A CA 1
ATOM 737 C C . ILE A 1 96 ? -0.344 2.158 3.878 1.00 87.12 96 ILE A C 1
ATOM 739 O O . ILE A 1 96 ? -0.219 1.401 2.920 1.00 87.12 96 ILE A O 1
ATOM 743 N N . SER A 1 97 ? -1.471 2.831 4.108 1.00 92.25 97 SER A N 1
ATOM 744 C CA . SER A 1 97 ? -2.681 2.634 3.301 1.00 92.25 97 SER A CA 1
ATOM 745 C C . SER A 1 97 ? -2.512 3.144 1.863 1.00 92.25 97 SER A C 1
ATOM 747 O O . SER A 1 97 ? -2.928 2.489 0.909 1.00 92.25 97 SER A O 1
ATOM 749 N N . HIS A 1 98 ? -1.829 4.280 1.671 1.00 97.50 98 HIS A N 1
ATOM 750 C CA . HIS A 1 98 ? -1.467 4.765 0.334 1.00 97.50 98 HIS A CA 1
ATOM 751 C C . HIS A 1 98 ? -0.497 3.812 -0.381 1.00 97.50 98 HIS A C 1
ATOM 753 O O . HIS A 1 98 ? -0.692 3.531 -1.562 1.00 97.50 98 HIS A O 1
ATOM 759 N N . HIS A 1 99 ? 0.511 3.282 0.323 1.00 92.31 99 HIS A N 1
ATOM 760 C CA . HIS A 1 99 ? 1.428 2.282 -0.231 1.00 92.31 99 HIS A CA 1
ATOM 761 C C . HIS A 1 99 ? 0.676 1.024 -0.685 1.00 92.31 99 HIS A C 1
ATOM 763 O O . HIS A 1 99 ? 0.836 0.583 -1.822 1.00 92.31 99 HIS A O 1
ATOM 769 N N . ASN A 1 100 ? -0.176 0.477 0.185 1.00 87.75 100 ASN A N 1
ATOM 770 C CA . ASN A 1 100 ? -0.966 -0.718 -0.097 1.00 87.75 100 ASN A CA 1
ATOM 771 C C . ASN A 1 100 ? -1.897 -0.506 -1.290 1.00 87.75 100 ASN A C 1
ATOM 773 O O . ASN A 1 100 ? -1.907 -1.323 -2.207 1.00 87.75 100 ASN A O 1
ATOM 777 N N . LEU A 1 101 ? -2.610 0.622 -1.338 1.00 95.56 101 LEU A N 1
ATOM 778 C CA . LEU A 1 101 ? -3.490 0.930 -2.460 1.00 95.56 101 LEU A CA 1
ATOM 779 C C . LEU A 1 101 ? -2.715 0.960 -3.780 1.00 95.56 101 LEU A C 1
ATOM 781 O O . LEU A 1 101 ? -3.154 0.368 -4.761 1.00 95.56 101 LEU A O 1
ATOM 785 N N . ALA A 1 102 ? -1.527 1.566 -3.798 1.00 92.69 102 ALA A N 1
ATOM 786 C CA . ALA A 1 102 ? -0.682 1.583 -4.987 1.00 92.69 102 ALA A CA 1
ATOM 787 C C . ALA A 1 102 ? -0.148 0.206 -5.420 1.00 92.69 102 ALA A C 1
ATOM 789 O O . ALA A 1 102 ? 0.361 0.089 -6.535 1.00 92.69 102 ALA A O 1
ATOM 790 N N . ASN A 1 103 ? -0.206 -0.813 -4.559 1.00 84.94 103 ASN A N 1
ATOM 791 C CA . ASN A 1 103 ? 0.114 -2.195 -4.921 1.00 84.94 103 ASN A CA 1
ATOM 792 C C . ASN A 1 103 ? -1.104 -2.954 -5.468 1.00 84.94 103 ASN A C 1
ATOM 794 O O . ASN A 1 103 ? -0.920 -3.946 -6.161 1.00 84.94 103 ASN A O 1
ATOM 798 N N . TYR A 1 104 ? -2.325 -2.518 -5.145 1.00 87.69 104 TYR A N 1
ATOM 799 C CA . TYR A 1 104 ? -3.562 -3.207 -5.540 1.00 87.69 104 TYR A CA 1
ATOM 800 C C . TYR A 1 104 ? -4.244 -2.584 -6.759 1.00 87.69 104 TYR A C 1
ATOM 802 O O . TYR A 1 104 ? -5.083 -3.222 -7.385 1.00 87.69 104 TYR A O 1
ATOM 810 N N . LEU A 1 105 ? -3.927 -1.326 -7.074 1.00 88.31 105 LEU A N 1
ATOM 811 C CA . LEU A 1 105 ? -4.432 -0.644 -8.261 1.00 88.31 105 LEU A CA 1
ATOM 812 C C . LEU A 1 105 ? -3.979 -1.340 -9.552 1.00 88.31 105 LEU A C 1
ATOM 814 O O . LEU A 1 105 ? -2.873 -1.870 -9.633 1.00 88.31 105 LEU A O 1
ATOM 818 N N . ASP A 1 106 ? -4.831 -1.266 -10.576 1.00 84.44 106 ASP A N 1
ATOM 819 C CA . ASP A 1 106 ? -4.521 -1.745 -11.922 1.00 84.44 106 ASP A CA 1
ATOM 820 C C . ASP A 1 106 ? -3.235 -1.059 -12.442 1.00 84.44 106 ASP A C 1
ATOM 822 O O . ASP A 1 106 ? -3.184 0.180 -12.466 1.00 84.44 106 ASP A O 1
ATOM 826 N N . PRO A 1 107 ? -2.207 -1.816 -12.878 1.00 79.56 107 PRO A N 1
ATOM 827 C CA . PRO A 1 107 ? -0.950 -1.256 -13.382 1.00 79.56 107 PRO A CA 1
ATOM 828 C C . PRO A 1 107 ? -1.119 -0.269 -14.547 1.00 79.56 107 PRO A C 1
ATOM 830 O O . PRO A 1 107 ? -0.296 0.635 -14.719 1.00 79.56 107 PRO A O 1
ATOM 833 N N . THR A 1 108 ? -2.199 -0.399 -15.325 1.00 83.50 108 THR A N 1
ATOM 834 C CA . THR A 1 108 ? -2.529 0.510 -16.435 1.00 83.50 108 THR A CA 1
ATOM 835 C C . THR A 1 108 ? -2.960 1.900 -15.956 1.00 83.50 108 THR A C 1
ATOM 837 O O . THR A 1 108 ? -2.894 2.867 -16.715 1.00 83.50 108 THR A O 1
ATOM 840 N N . THR A 1 109 ? -3.326 2.053 -14.678 1.00 86.56 109 THR A N 1
ATOM 841 C CA . THR A 1 109 ? -3.652 3.344 -14.044 1.00 86.56 109 THR A CA 1
ATOM 842 C C . THR A 1 109 ? -2.407 4.053 -13.501 1.00 86.56 109 THR A C 1
ATOM 844 O O . THR A 1 109 ? -2.391 4.575 -12.385 1.00 86.56 109 THR A O 1
ATOM 847 N N . THR A 1 110 ? -1.331 4.088 -14.292 1.00 86.19 110 THR A N 1
ATOM 848 C CA . THR A 1 110 ? 0.024 4.441 -13.835 1.00 86.19 110 THR A CA 1
ATOM 849 C C . THR A 1 110 ? 0.109 5.786 -13.103 1.00 86.19 110 THR A C 1
ATOM 851 O O . THR A 1 110 ? 0.791 5.877 -12.084 1.00 86.19 110 THR A O 1
ATOM 854 N N . GLY A 1 111 ? -0.631 6.811 -13.542 1.00 90.25 111 GLY A N 1
ATOM 855 C CA . GLY A 1 111 ? -0.678 8.109 -12.852 1.00 90.25 111 GLY A CA 1
ATOM 856 C C . GLY A 1 111 ? -1.257 8.024 -11.432 1.00 90.25 111 GLY A C 1
ATOM 857 O O . GLY A 1 111 ? -0.708 8.610 -10.500 1.00 90.25 111 GLY A O 1
ATOM 858 N N . LEU A 1 112 ? -2.320 7.237 -11.234 1.00 92.50 112 LEU A N 1
ATOM 859 C CA . LEU A 1 112 ? -2.937 7.035 -9.920 1.00 92.50 112 LEU A CA 1
ATOM 860 C C . LEU A 1 112 ? -2.025 6.206 -9.007 1.00 92.50 112 LEU A C 1
ATOM 862 O O . LEU A 1 112 ? -1.795 6.573 -7.853 1.00 92.50 112 LEU A O 1
ATOM 866 N N . VAL A 1 113 ? -1.442 5.132 -9.545 1.00 92.44 113 VAL A N 1
ATOM 867 C CA . VAL A 1 113 ? -0.444 4.311 -8.845 1.00 92.44 113 VAL A CA 1
ATOM 868 C C . VAL A 1 113 ? 0.726 5.174 -8.364 1.00 92.44 113 VAL A C 1
ATOM 870 O O . VAL A 1 113 ? 1.144 5.079 -7.205 1.00 92.44 113 VAL A O 1
ATOM 873 N N . LEU A 1 114 ? 1.243 6.042 -9.234 1.00 93.50 114 LEU A N 1
ATOM 874 C CA . LEU A 1 114 ? 2.352 6.932 -8.920 1.00 93.50 114 LEU A CA 1
ATOM 875 C C . LEU A 1 114 ? 1.972 7.968 -7.856 1.00 93.50 114 LEU A C 1
ATOM 877 O O . LEU A 1 114 ? 2.727 8.152 -6.902 1.00 93.50 114 LEU A O 1
ATOM 881 N N . ALA A 1 115 ? 0.791 8.582 -7.956 1.00 97.31 115 ALA A N 1
ATOM 882 C CA . ALA A 1 115 ? 0.309 9.538 -6.962 1.00 97.31 115 ALA A CA 1
ATOM 883 C C . ALA A 1 115 ? 0.204 8.921 -5.561 1.00 97.31 115 ALA A C 1
ATOM 885 O O . ALA A 1 115 ? 0.657 9.523 -4.589 1.00 97.31 115 ALA A O 1
ATOM 886 N N . HIS A 1 116 ? -0.319 7.696 -5.440 1.00 97.38 116 HIS A N 1
ATOM 887 C CA . HIS A 1 116 ? -0.389 7.010 -4.147 1.00 97.38 116 HIS A CA 1
ATOM 888 C C . HIS A 1 116 ? 0.998 6.611 -3.608 1.00 97.38 116 HIS A C 1
ATOM 890 O O . HIS A 1 116 ? 1.236 6.734 -2.405 1.00 97.38 116 HIS A O 1
ATOM 896 N N . ARG A 1 117 ? 1.952 6.223 -4.467 1.00 95.00 117 ARG A N 1
ATOM 897 C CA . ARG A 1 117 ? 3.350 5.969 -4.046 1.00 95.00 117 ARG A CA 1
ATOM 898 C C . ARG A 1 117 ? 4.035 7.232 -3.553 1.00 95.00 117 ARG A C 1
ATOM 900 O O . ARG A 1 117 ? 4.655 7.215 -2.493 1.00 95.00 117 ARG A O 1
ATOM 907 N N . ILE A 1 118 ? 3.893 8.328 -4.291 1.00 97.88 118 ILE A N 1
ATOM 908 C CA . ILE A 1 118 ? 4.406 9.643 -3.901 1.00 97.88 118 ILE A CA 1
ATOM 909 C C . ILE A 1 118 ? 3.788 10.080 -2.569 1.00 97.88 118 ILE A C 1
ATOM 911 O O . ILE A 1 118 ? 4.514 10.482 -1.660 1.00 97.88 118 ILE A O 1
ATOM 915 N N . ALA A 1 119 ? 2.469 9.934 -2.423 1.00 98.50 119 ALA A N 1
ATOM 916 C CA . ALA A 1 119 ? 1.750 10.274 -1.204 1.00 98.50 119 ALA A CA 1
ATOM 917 C C . ALA A 1 119 ? 2.292 9.532 0.024 1.00 98.50 119 ALA A C 1
ATOM 919 O O . ALA A 1 119 ? 2.528 10.158 1.059 1.00 98.50 119 ALA A O 1
ATOM 920 N N . ALA A 1 120 ? 2.530 8.224 -0.096 1.00 97.69 120 ALA A N 1
ATOM 921 C CA . ALA A 1 120 ? 3.108 7.414 0.971 1.00 97.69 120 ALA A CA 1
ATOM 922 C C . ALA A 1 120 ? 4.553 7.829 1.297 1.00 97.69 120 ALA A C 1
ATOM 924 O O . ALA A 1 120 ? 4.872 8.088 2.460 1.00 97.69 120 ALA A O 1
ATOM 925 N N . THR A 1 121 ? 5.423 7.944 0.286 1.00 96.94 121 THR A N 1
ATOM 926 C CA . THR A 1 121 ? 6.836 8.302 0.495 1.00 96.94 121 THR A CA 1
ATOM 927 C C . THR A 1 121 ? 6.980 9.691 1.116 1.00 96.94 121 THR A C 1
ATOM 929 O O . THR A 1 121 ? 7.797 9.865 2.021 1.00 96.94 121 THR A O 1
ATOM 932 N N . LEU A 1 122 ? 6.174 10.674 0.693 1.00 98.12 122 LEU A N 1
ATOM 933 C CA . LEU A 1 122 ? 6.231 12.030 1.248 1.00 98.12 122 LEU A CA 1
ATOM 934 C C . LEU A 1 122 ? 5.791 12.064 2.715 1.00 98.12 122 LEU A C 1
ATOM 936 O O . LEU A 1 122 ? 6.425 12.736 3.526 1.00 98.12 122 LEU A O 1
ATOM 940 N N . LEU A 1 123 ? 4.759 11.302 3.091 1.00 98.12 123 LEU A N 1
ATOM 941 C CA . LEU A 1 123 ? 4.340 11.189 4.492 1.00 98.12 123 LEU A CA 1
ATOM 942 C C . LEU A 1 123 ? 5.433 10.561 5.366 1.00 98.12 123 LEU A C 1
ATOM 944 O O . LEU A 1 123 ? 5.705 11.065 6.458 1.00 98.12 123 LEU A O 1
ATOM 948 N N . TYR A 1 124 ? 6.102 9.508 4.888 1.00 95.38 124 TYR A N 1
ATOM 949 C CA . TYR A 1 124 ? 7.252 8.938 5.595 1.00 95.38 124 TYR A CA 1
ATOM 950 C C . TYR A 1 124 ? 8.397 9.943 5.741 1.00 95.38 124 TYR A C 1
ATOM 952 O O . TYR A 1 124 ? 8.963 10.077 6.825 1.00 95.38 124 TYR A O 1
ATOM 960 N N . HIS A 1 125 ? 8.706 10.682 4.673 1.00 95.44 125 HIS A N 1
ATOM 961 C CA . HIS A 1 125 ? 9.754 11.697 4.684 1.00 95.44 125 HIS A CA 1
ATOM 962 C C . HIS A 1 125 ? 9.470 12.803 5.712 1.00 95.44 125 HIS A C 1
ATOM 964 O O . HIS A 1 125 ? 10.308 13.074 6.569 1.00 95.44 125 HIS A O 1
ATOM 970 N N . LEU A 1 126 ? 8.269 13.391 5.686 1.00 96.56 126 LEU A N 1
ATOM 971 C CA . LEU A 1 126 ? 7.897 14.503 6.570 1.00 96.56 126 LEU A CA 1
ATOM 972 C C . LEU A 1 126 ? 7.748 14.096 8.042 1.00 96.56 126 LEU A C 1
ATOM 974 O O . LEU A 1 126 ? 7.916 14.926 8.930 1.00 96.56 126 LEU A O 1
ATOM 978 N N . THR A 1 127 ? 7.434 12.830 8.317 1.00 95.25 127 THR A N 1
ATOM 979 C CA . THR A 1 127 ? 7.325 12.313 9.693 1.00 95.25 127 THR A CA 1
ATOM 980 C C . THR A 1 127 ? 8.657 11.824 10.259 1.00 95.25 127 THR A C 1
ATOM 982 O O . THR A 1 127 ? 8.752 11.577 11.461 1.00 95.25 127 THR A O 1
ATOM 985 N N . GLY A 1 128 ? 9.686 11.666 9.418 1.00 92.56 128 GLY A N 1
ATOM 986 C CA . GLY A 1 128 ? 10.978 11.100 9.810 1.00 92.56 128 GLY A CA 1
ATOM 987 C C . GLY A 1 128 ? 10.913 9.619 10.203 1.00 92.56 128 GLY A C 1
ATOM 988 O O . GLY A 1 128 ? 11.845 9.109 10.826 1.00 92.56 128 GLY A O 1
ATOM 989 N N . ILE A 1 129 ? 9.821 8.921 9.875 1.00 83.81 129 ILE A N 1
ATOM 990 C CA . ILE A 1 129 ? 9.637 7.509 10.214 1.00 83.81 129 ILE A CA 1
ATOM 991 C C . ILE A 1 129 ? 10.503 6.659 9.290 1.00 83.81 129 ILE A C 1
ATOM 993 O O . ILE A 1 129 ? 10.264 6.576 8.087 1.00 83.81 129 ILE A O 1
ATOM 997 N N . THR A 1 130 ? 11.477 5.968 9.873 1.00 79.25 130 THR A N 1
ATOM 998 C CA . THR A 1 130 ? 12.325 5.003 9.174 1.00 79.25 130 THR A CA 1
ATOM 999 C C . THR A 1 130 ? 11.860 3.584 9.484 1.00 79.25 130 THR A C 1
ATOM 1001 O O . THR A 1 130 ? 11.641 3.203 10.635 1.00 79.25 130 THR A O 1
ATOM 1004 N N . SER A 1 131 ? 11.639 2.789 8.441 1.00 73.00 131 SER A N 1
ATOM 1005 C CA . SER A 1 131 ? 11.214 1.393 8.561 1.00 73.00 131 SER A CA 1
ATOM 1006 C C . SER A 1 131 ? 11.486 0.642 7.261 1.00 73.00 131 SER A C 1
ATOM 1008 O O . SER A 1 131 ? 11.711 1.251 6.217 1.00 73.00 131 SER A O 1
ATOM 1010 N N . THR A 1 132 ? 11.406 -0.687 7.298 1.00 70.38 132 THR A N 1
ATOM 1011 C CA . THR A 1 132 ? 11.446 -1.507 6.078 1.00 70.38 132 THR A CA 1
ATOM 1012 C C . THR A 1 132 ? 10.317 -1.145 5.111 1.00 70.38 132 THR A C 1
ATOM 1014 O O . THR A 1 132 ? 10.536 -1.097 3.909 1.00 70.38 132 THR A O 1
ATOM 1017 N N . TRP A 1 133 ? 9.130 -0.803 5.621 1.00 66.75 133 TRP A N 1
ATOM 1018 C CA . TRP A 1 133 ? 8.005 -0.326 4.810 1.00 66.75 133 TRP A CA 1
ATOM 1019 C C . TRP A 1 133 ? 8.326 0.977 4.078 1.00 66.75 133 TRP A C 1
ATOM 1021 O O . TRP A 1 133 ? 8.035 1.113 2.890 1.00 66.75 133 TRP A O 1
ATOM 1031 N N . GLN A 1 134 ? 8.972 1.918 4.768 1.00 80.19 134 GLN A N 1
ATOM 1032 C CA . GLN A 1 134 ? 9.415 3.174 4.172 1.00 80.19 134 GLN A CA 1
ATOM 1033 C C . GLN A 1 134 ? 10.457 2.933 3.070 1.00 80.19 134 GLN A C 1
ATOM 1035 O O . GLN A 1 134 ? 10.320 3.494 1.983 1.00 80.19 134 GLN A O 1
ATOM 1040 N N . ALA A 1 135 ? 11.450 2.072 3.316 1.00 74.50 135 ALA A N 1
ATOM 1041 C CA . ALA A 1 135 ? 12.459 1.716 2.317 1.00 74.50 135 ALA A CA 1
ATOM 1042 C C . ALA A 1 135 ? 11.827 1.060 1.077 1.00 74.50 135 ALA A C 1
ATOM 1044 O O . ALA A 1 135 ? 12.054 1.520 -0.042 1.00 74.50 135 ALA A O 1
ATOM 1045 N N . ASN A 1 136 ? 10.945 0.075 1.279 1.00 72.31 136 ASN A N 1
ATOM 1046 C CA . ASN A 1 136 ? 10.223 -0.599 0.198 1.00 72.31 136 ASN A CA 1
ATOM 1047 C C . ASN A 1 136 ? 9.379 0.388 -0.620 1.00 72.31 136 ASN A C 1
ATOM 1049 O O . ASN A 1 136 ? 9.357 0.320 -1.843 1.00 72.31 136 ASN A O 1
ATOM 1053 N N . THR A 1 137 ? 8.702 1.334 0.037 1.00 77.88 137 THR A N 1
ATOM 1054 C CA . THR A 1 137 ? 7.898 2.357 -0.652 1.00 77.88 137 THR A CA 1
ATOM 1055 C C . THR A 1 137 ? 8.771 3.258 -1.528 1.00 77.88 137 THR A C 1
ATOM 1057 O O . THR A 1 137 ? 8.424 3.509 -2.682 1.00 77.88 137 THR A O 1
ATOM 1060 N N . ALA A 1 138 ? 9.922 3.705 -1.014 1.00 85.69 138 ALA A N 1
ATOM 1061 C CA . ALA A 1 138 ? 10.854 4.554 -1.756 1.00 85.69 138 ALA A CA 1
ATOM 1062 C C . ALA A 1 138 ? 11.452 3.837 -2.980 1.00 85.69 138 ALA A C 1
ATOM 1064 O O . ALA A 1 138 ? 11.549 4.424 -4.057 1.00 85.69 138 ALA A O 1
ATOM 1065 N N . GLN A 1 139 ? 11.795 2.557 -2.846 1.00 82.81 139 GLN A N 1
ATOM 1066 C CA . GLN A 1 139 ? 12.290 1.743 -3.961 1.00 82.81 139 GLN A CA 1
ATOM 1067 C C . GLN A 1 139 ? 11.215 1.490 -5.009 1.00 82.81 139 GLN A C 1
ATOM 1069 O O . GLN A 1 139 ? 11.458 1.619 -6.205 1.00 82.81 139 GLN A O 1
ATOM 1074 N N . ALA A 1 140 ? 10.000 1.181 -4.567 1.00 82.69 140 ALA A N 1
ATOM 1075 C CA . ALA A 1 140 ? 8.895 0.921 -5.470 1.00 82.69 140 ALA A CA 1
ATOM 1076 C C . ALA A 1 140 ? 8.434 2.205 -6.198 1.00 82.69 140 ALA A C 1
ATOM 1078 O O . ALA A 1 140 ? 7.859 2.123 -7.284 1.00 82.69 140 ALA A O 1
ATOM 1079 N N . LEU A 1 141 ? 8.698 3.389 -5.631 1.00 89.94 141 LEU A N 1
ATOM 1080 C CA . LEU A 1 141 ? 8.612 4.672 -6.334 1.00 89.94 141 LEU A CA 1
ATOM 1081 C C . LEU A 1 141 ? 9.749 4.825 -7.355 1.00 89.94 141 LEU A C 1
ATOM 1083 O O . LEU A 1 141 ? 9.475 5.153 -8.506 1.00 89.94 141 LEU A O 1
ATOM 1087 N N . SER A 1 142 ? 10.996 4.555 -6.956 1.00 89.19 142 SER A N 1
ATOM 1088 C CA . SER A 1 142 ? 12.168 4.611 -7.844 1.00 89.19 142 SER A CA 1
ATOM 1089 C C . SER A 1 142 ? 11.969 3.762 -9.104 1.00 89.19 142 SER A C 1
ATOM 1091 O O . SER A 1 142 ? 12.104 4.282 -10.207 1.00 89.19 142 SER A O 1
ATOM 1093 N N . HIS A 1 143 ? 11.511 2.515 -8.952 1.00 83.31 143 HIS A N 1
ATOM 1094 C CA . HIS A 1 143 ? 11.215 1.605 -10.063 1.00 83.31 143 HIS A CA 1
ATOM 1095 C C . HIS A 1 143 ? 10.208 2.183 -11.075 1.00 83.31 143 HIS A C 1
ATOM 1097 O O . HIS A 1 143 ? 10.390 2.059 -12.282 1.00 83.31 143 HIS A O 1
ATOM 1103 N N . HIS A 1 144 ? 9.146 2.855 -10.612 1.00 82.06 144 HIS A N 1
ATOM 1104 C CA . HIS A 1 144 ? 8.208 3.512 -11.530 1.00 82.06 144 HIS A CA 1
ATOM 1105 C C . HIS A 1 144 ? 8.807 4.742 -12.202 1.00 82.06 144 HIS A C 1
ATOM 1107 O O . HIS A 1 144 ? 8.514 4.990 -13.364 1.00 82.06 144 HIS A O 1
ATOM 1113 N N . LEU A 1 145 ? 9.659 5.497 -11.509 1.00 84.88 145 LEU A N 1
ATOM 1114 C CA . LEU A 1 145 ? 10.303 6.678 -12.084 1.00 84.88 145 LEU A CA 1
ATOM 1115 C C . LEU A 1 145 ? 11.391 6.326 -13.110 1.00 84.88 145 LEU A C 1
ATOM 1117 O O . LEU A 1 145 ? 11.685 7.152 -13.972 1.00 84.88 145 LEU A O 1
ATOM 1121 N N . THR A 1 146 ? 11.988 5.133 -13.030 1.00 80.00 146 THR A N 1
ATOM 1122 C CA . THR A 1 146 ? 12.997 4.646 -13.987 1.00 80.00 146 THR A CA 1
ATOM 1123 C C . THR A 1 146 ? 12.397 3.862 -15.158 1.00 80.00 146 THR A C 1
ATOM 1125 O O . THR A 1 146 ? 13.056 3.720 -16.185 1.00 80.00 146 THR A O 1
ATOM 1128 N N . GLY A 1 147 ? 11.148 3.396 -15.039 1.00 66.00 147 GLY A N 1
ATOM 1129 C CA . GLY A 1 147 ? 10.477 2.521 -16.007 1.00 66.00 147 GLY A CA 1
ATOM 1130 C C . GLY A 1 147 ? 10.060 3.147 -17.348 1.00 66.00 147 GLY A C 1
ATOM 1131 O O . GLY A 1 147 ? 9.596 2.416 -18.220 1.00 66.00 147 GLY A O 1
ATOM 1132 N N . GLY A 1 148 ? 10.217 4.459 -17.566 1.00 57.31 148 GLY A N 1
ATOM 1133 C CA . GLY A 1 148 ? 9.987 5.047 -18.891 1.00 57.31 148 GLY A CA 1
ATOM 1134 C C . GLY A 1 148 ? 10.043 6.583 -18.952 1.00 57.31 148 GLY A C 1
ATOM 1135 O O . GLY A 1 148 ? 9.608 7.246 -18.013 1.00 57.31 148 GLY A O 1
ATOM 1136 N N . PRO A 1 149 ? 10.549 7.167 -20.058 1.00 52.84 149 PRO A N 1
ATOM 1137 C CA . PRO A 1 149 ? 10.792 8.610 -20.186 1.00 52.84 149 PRO A CA 1
ATOM 1138 C C . PRO A 1 149 ? 9.534 9.491 -20.328 1.00 52.84 149 PRO A C 1
ATOM 1140 O O . PRO A 1 149 ? 9.648 10.697 -20.132 1.00 52.84 149 PRO A O 1
ATOM 1143 N N . ASP A 1 150 ? 8.355 8.920 -20.608 1.00 64.44 150 ASP A N 1
ATOM 1144 C CA . ASP A 1 150 ? 7.119 9.666 -20.929 1.00 64.44 150 ASP A CA 1
ATOM 1145 C C . ASP A 1 150 ? 6.041 9.616 -19.824 1.00 64.44 150 ASP A C 1
ATOM 1147 O O . ASP A 1 150 ? 4.854 9.831 -20.081 1.00 64.44 150 ASP A O 1
ATOM 1151 N N . LEU A 1 151 ? 6.416 9.313 -18.578 1.00 71.50 151 LEU A N 1
ATOM 1152 C CA . LEU A 1 151 ? 5.460 9.337 -17.470 1.00 71.50 151 LEU A CA 1
ATOM 1153 C C . LEU A 1 151 ? 5.114 10.778 -17.080 1.00 71.50 151 LEU A C 1
ATOM 1155 O O . LEU A 1 151 ? 5.991 11.557 -16.707 1.00 71.50 151 LEU A O 1
ATOM 1159 N N . ASP A 1 152 ? 3.821 11.104 -17.105 1.00 83.81 152 ASP A N 1
ATOM 1160 C CA . ASP A 1 152 ? 3.300 12.329 -16.499 1.00 83.81 152 ASP A CA 1
ATOM 1161 C C . ASP A 1 152 ? 3.356 12.181 -14.972 1.00 83.81 152 ASP A C 1
ATOM 1163 O O . ASP A 1 152 ? 2.547 11.485 -14.349 1.00 83.81 152 ASP A O 1
ATOM 1167 N N . ILE A 1 153 ? 4.405 12.747 -14.377 1.00 89.38 153 ILE A N 1
ATOM 1168 C CA . ILE A 1 153 ? 4.688 12.630 -12.949 1.00 89.38 153 ILE A CA 1
ATOM 1169 C C . ILE A 1 153 ? 3.988 13.787 -12.232 1.00 89.38 153 ILE A C 1
ATOM 1171 O O . ILE A 1 153 ? 4.326 14.940 -12.498 1.00 89.38 153 ILE A O 1
ATOM 1175 N N . PRO A 1 154 ? 3.078 13.521 -11.275 1.00 93.94 154 PRO A N 1
ATOM 1176 C CA . PRO A 1 154 ? 2.488 14.576 -10.465 1.00 93.94 154 PRO A CA 1
ATOM 1177 C C . PRO A 1 154 ? 3.548 15.110 -9.490 1.00 93.94 154 PRO A C 1
ATOM 1179 O O . PRO A 1 154 ? 3.789 14.535 -8.429 1.00 93.94 154 PRO A O 1
ATOM 1182 N N . ASP A 1 155 ? 4.210 16.200 -9.872 1.00 93.38 155 ASP A N 1
ATOM 1183 C CA . ASP A 1 155 ? 5.392 16.760 -9.201 1.00 93.38 155 ASP A CA 1
ATOM 1184 C C . ASP A 1 155 ? 5.088 17.936 -8.259 1.00 93.38 155 ASP A C 1
ATOM 1186 O O . ASP A 1 155 ? 5.995 18.515 -7.662 1.00 93.38 155 ASP A O 1
ATOM 1190 N N . THR A 1 156 ? 3.805 18.245 -8.069 1.00 97.06 156 THR A N 1
ATOM 1191 C CA . THR A 1 156 ? 3.310 19.195 -7.066 1.00 97.06 156 THR A CA 1
ATOM 1192 C C . THR A 1 156 ? 2.310 18.520 -6.140 1.00 97.06 156 THR A C 1
ATOM 1194 O O . THR A 1 156 ? 1.585 17.598 -6.525 1.00 97.06 156 THR A O 1
ATOM 1197 N N . VAL A 1 157 ? 2.204 19.018 -4.911 1.00 98.38 157 VAL A N 1
ATOM 1198 C CA . VAL A 1 157 ? 1.237 18.533 -3.924 1.00 98.38 157 VAL A CA 1
ATOM 1199 C C . VAL A 1 157 ? -0.193 18.704 -4.446 1.00 98.38 157 VAL A C 1
ATOM 1201 O O . VAL A 1 157 ? -1.035 17.844 -4.219 1.00 98.38 157 VAL A O 1
ATOM 1204 N N . ALA A 1 158 ? -0.477 19.757 -5.218 1.00 98.06 158 ALA A N 1
ATOM 1205 C CA . ALA A 1 158 ? -1.784 19.937 -5.853 1.00 98.06 158 ALA A CA 1
ATOM 1206 C C . ALA A 1 158 ? -2.087 18.868 -6.925 1.00 98.06 158 ALA A C 1
ATOM 1208 O O . ALA A 1 158 ? -3.214 18.366 -6.995 1.00 98.06 158 ALA A O 1
ATOM 1209 N N . ALA A 1 159 ? -1.095 18.498 -7.742 1.00 97.94 159 ALA A N 1
ATOM 1210 C CA . ALA A 1 159 ? -1.249 17.454 -8.756 1.00 97.94 159 ALA A CA 1
ATOM 1211 C C . ALA A 1 159 ? -1.462 16.074 -8.117 1.00 97.94 159 ALA A C 1
ATOM 1213 O O . ALA A 1 159 ? -2.371 15.343 -8.509 1.00 97.94 159 ALA A O 1
ATOM 1214 N N . VAL A 1 160 ? -0.682 15.743 -7.083 1.00 98.38 160 VAL A N 1
ATOM 1215 C CA . VAL A 1 160 ? -0.850 14.489 -6.332 1.00 98.38 160 VAL A CA 1
ATOM 1216 C C . VAL A 1 160 ? -2.216 14.453 -5.644 1.00 98.38 160 VAL A C 1
ATOM 1218 O O . VAL A 1 160 ? -2.922 13.452 -5.755 1.00 98.38 160 VAL A O 1
ATOM 1221 N N . ASP A 1 161 ? -2.629 15.544 -4.987 1.00 98.38 161 ASP A N 1
ATOM 1222 C CA . ASP A 1 161 ? -3.919 15.623 -4.289 1.00 98.38 161 ASP A CA 1
ATOM 1223 C C . ASP A 1 161 ? -5.111 15.439 -5.229 1.00 98.38 161 ASP A C 1
ATOM 1225 O O . ASP A 1 161 ? -6.048 14.725 -4.890 1.00 98.38 161 ASP A O 1
ATOM 1229 N N . THR A 1 162 ? -5.042 15.989 -6.445 1.00 98.00 162 THR A N 1
ATOM 1230 C CA . THR A 1 162 ? -6.078 15.801 -7.477 1.00 98.00 162 THR A CA 1
ATOM 1231 C C . THR A 1 162 ? -6.344 14.320 -7.766 1.00 98.00 162 THR A C 1
ATOM 1233 O O . THR A 1 162 ? -7.482 13.927 -8.028 1.00 98.00 162 THR A O 1
ATOM 1236 N N . LEU A 1 163 ? -5.304 13.487 -7.710 1.00 97.75 163 LEU A N 1
ATOM 1237 C CA . LEU A 1 163 ? -5.401 12.054 -7.962 1.00 97.75 163 LEU A CA 1
ATOM 1238 C C . LEU A 1 163 ? -5.823 11.291 -6.704 1.00 97.75 163 LEU A C 1
ATOM 1240 O O . LEU A 1 163 ? -6.790 10.532 -6.746 1.00 97.75 163 LEU A O 1
ATOM 1244 N N . VAL A 1 164 ? -5.159 11.513 -5.567 1.00 98.12 164 VAL A N 1
ATOM 1245 C CA . VAL A 1 164 ? -5.446 10.725 -4.355 1.00 98.12 164 VAL A CA 1
ATOM 1246 C C . VAL A 1 164 ? -6.779 11.090 -3.694 1.00 98.12 164 VAL A C 1
ATOM 1248 O O . VAL A 1 164 ? -7.390 10.239 -3.047 1.00 98.12 164 VAL A O 1
ATOM 1251 N N . SER A 1 165 ? -7.276 12.315 -3.894 1.00 97.00 165 SER A N 1
ATOM 1252 C CA . SER A 1 165 ? -8.586 12.765 -3.399 1.00 97.00 165 SER A CA 1
ATOM 1253 C C . SER A 1 165 ? -9.771 12.221 -4.207 1.00 97.00 165 SER A C 1
ATOM 1255 O O . SER A 1 165 ? -10.920 12.486 -3.853 1.00 97.00 165 SER A O 1
ATOM 1257 N N . GLN A 1 166 ? -9.529 11.418 -5.253 1.00 95.75 166 GLN A N 1
ATOM 1258 C CA . GLN A 1 166 ? -10.583 10.614 -5.891 1.00 95.75 166 GLN A CA 1
ATOM 1259 C C . GLN A 1 166 ? -11.143 9.547 -4.938 1.00 95.75 166 GLN A C 1
ATOM 1261 O O . GLN A 1 166 ? -12.284 9.110 -5.093 1.00 95.75 166 GLN A O 1
ATOM 1266 N N . VAL A 1 167 ? -10.366 9.153 -3.924 1.00 95.12 167 VAL A N 1
ATOM 1267 C CA . VAL A 1 167 ? -10.851 8.323 -2.820 1.00 95.12 167 VAL A CA 1
ATOM 1268 C C . VAL A 1 167 ? -11.626 9.206 -1.840 1.00 95.12 167 VAL A C 1
ATOM 1270 O O . VAL A 1 167 ? -11.067 10.101 -1.204 1.00 95.12 167 VAL A O 1
ATOM 1273 N N . ASP A 1 168 ? -12.928 8.948 -1.696 1.00 94.31 168 ASP A N 1
ATOM 1274 C CA . ASP A 1 168 ? -13.793 9.746 -0.821 1.00 94.31 168 ASP A CA 1
ATOM 1275 C C . ASP A 1 168 ? -13.269 9.787 0.626 1.00 94.31 168 ASP A C 1
ATOM 1277 O O . ASP A 1 168 ? -12.920 8.769 1.226 1.00 94.31 168 ASP A O 1
ATOM 1281 N N . GLY A 1 169 ? -13.243 10.987 1.202 1.00 92.75 169 GLY A N 1
ATOM 1282 C CA . GLY A 1 169 ? -12.723 11.247 2.544 1.00 92.75 169 GLY A CA 1
ATOM 1283 C C . GLY A 1 169 ? -11.214 11.485 2.636 1.00 92.75 169 GLY A C 1
ATOM 1284 O O . GLY A 1 169 ? -10.771 11.964 3.679 1.00 92.75 169 GLY A O 1
ATOM 1285 N N . VAL A 1 170 ? -10.431 11.252 1.575 1.00 97.19 170 VAL A N 1
ATOM 1286 C CA . VAL A 1 170 ? -9.004 11.616 1.563 1.00 97.19 170 VAL A CA 1
ATOM 1287 C C . VAL A 1 170 ? -8.847 13.139 1.630 1.00 97.19 170 VAL A C 1
ATOM 1289 O O . VAL A 1 170 ? -9.601 13.903 1.020 1.00 97.19 170 VAL A O 1
ATOM 1292 N N . ARG A 1 171 ? -7.904 13.586 2.465 1.00 97.00 171 ARG A N 1
ATOM 1293 C CA . ARG A 1 171 ? -7.551 14.999 2.701 1.00 97.00 171 ARG A CA 1
ATOM 1294 C C . ARG A 1 171 ? -6.029 15.149 2.743 1.00 97.00 171 ARG A C 1
ATOM 1296 O O . ARG A 1 171 ? -5.466 15.654 3.716 1.00 97.00 171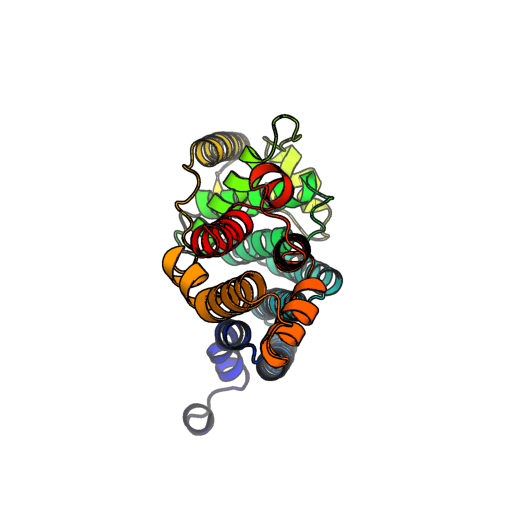 ARG A O 1
ATOM 1303 N N . TRP A 1 172 ? -5.356 14.619 1.725 1.00 98.44 172 TRP A N 1
ATOM 1304 C CA . TRP A 1 172 ? -3.908 14.422 1.737 1.00 98.44 172 TRP A CA 1
ATOM 1305 C C . TRP A 1 172 ? -3.133 15.743 1.740 1.00 98.44 172 TRP A C 1
ATOM 1307 O O . TRP A 1 172 ? -2.300 15.944 2.624 1.00 98.44 172 TRP A O 1
ATOM 1317 N N . ALA A 1 173 ? -3.471 16.687 0.859 1.00 98.12 173 ALA A N 1
ATOM 1318 C CA . ALA A 1 173 ? -2.802 17.986 0.784 1.00 98.12 173 ALA A CA 1
ATOM 1319 C C . ALA A 1 173 ? -2.814 18.762 2.111 1.00 98.12 173 ALA A C 1
ATOM 1321 O O . ALA A 1 173 ? -1.814 19.383 2.466 1.00 98.12 173 ALA A O 1
ATOM 1322 N N . GLY A 1 174 ? -3.927 18.718 2.852 1.00 97.75 174 GLY A N 1
ATOM 1323 C CA . GLY A 1 174 ? -4.048 19.389 4.150 1.00 97.75 174 GLY A CA 1
ATOM 1324 C C . GLY A 1 174 ? -3.205 18.731 5.245 1.00 97.75 174 GLY A C 1
ATOM 1325 O O . GLY A 1 174 ? -2.615 19.424 6.073 1.00 97.75 174 GLY A O 1
ATOM 1326 N N . LEU A 1 175 ? -3.101 17.397 5.230 1.00 98.12 175 LEU A N 1
ATOM 1327 C CA . LEU A 1 175 ? -2.222 16.664 6.141 1.00 98.12 175 LEU A CA 1
ATOM 1328 C C . LEU A 1 175 ? -0.749 16.999 5.874 1.00 98.12 175 LEU A C 1
ATOM 1330 O O . LEU A 1 175 ? -0.003 17.300 6.802 1.00 98.12 175 LEU A O 1
ATOM 1334 N N . VAL A 1 176 ? -0.346 16.986 4.605 1.00 98.44 176 VAL A N 1
ATOM 1335 C CA . VAL A 1 176 ? 1.023 17.299 4.181 1.00 98.44 176 VAL A CA 1
ATOM 1336 C C . VAL A 1 176 ? 1.387 18.746 4.522 1.00 98.44 176 VAL A C 1
ATOM 1338 O O . VAL A 1 176 ? 2.455 18.975 5.085 1.00 98.44 176 VAL A O 1
ATOM 1341 N N . ASP A 1 177 ? 0.493 19.709 4.270 1.00 98.19 177 ASP A N 1
ATOM 1342 C CA . ASP A 1 177 ? 0.697 21.111 4.668 1.00 98.19 177 ASP A CA 1
ATOM 1343 C C . ASP A 1 177 ? 0.927 21.253 6.165 1.00 98.19 177 ASP A C 1
ATOM 1345 O O . ASP A 1 177 ? 1.811 21.991 6.591 1.00 98.19 177 ASP A O 1
ATOM 1349 N N . SER A 1 178 ? 0.135 20.540 6.968 1.00 97.88 178 SER A N 1
ATOM 1350 C CA . SER A 1 178 ? 0.269 20.577 8.420 1.00 97.88 178 SER A CA 1
ATOM 1351 C C . SER A 1 178 ? 1.610 20.010 8.885 1.00 97.88 178 SER A C 1
ATOM 1353 O O . SER A 1 178 ? 2.170 20.525 9.849 1.00 97.88 178 SER A O 1
ATOM 1355 N N . LEU A 1 179 ? 2.114 18.956 8.237 1.00 97.81 179 LEU A N 1
ATOM 1356 C CA . LEU A 1 179 ? 3.393 18.329 8.587 1.00 97.81 179 LEU A CA 1
ATOM 1357 C C . LEU A 1 179 ? 4.592 19.171 8.126 1.00 97.81 179 LEU A C 1
ATOM 1359 O O . LEU A 1 179 ? 5.560 19.315 8.867 1.00 97.81 179 LEU A O 1
ATOM 1363 N N . ALA A 1 180 ? 4.517 19.759 6.931 1.00 97.62 180 ALA A N 1
ATOM 1364 C CA . ALA A 1 180 ? 5.565 20.616 6.370 1.00 97.62 180 ALA A CA 1
ATOM 1365 C C . ALA A 1 180 ? 5.512 22.070 6.886 1.00 97.62 180 ALA A C 1
ATOM 1367 O O . ALA A 1 180 ? 6.415 22.868 6.630 1.00 97.62 180 ALA A O 1
ATOM 1368 N N . GLY A 1 181 ? 4.431 22.442 7.573 1.00 97.94 181 GLY A N 1
ATOM 1369 C CA . GLY A 1 181 ? 4.136 23.791 8.054 1.00 97.94 181 GLY A CA 1
ATOM 1370 C C . GLY A 1 181 ? 3.461 24.702 7.021 1.00 97.94 181 GLY A C 1
ATOM 1371 O O . GLY A 1 181 ? 2.757 25.630 7.416 1.00 97.94 181 GLY A O 1
ATOM 1372 N N . ASN A 1 182 ? 3.661 24.473 5.717 1.00 97.19 182 ASN A N 1
ATOM 1373 C CA . ASN A 1 182 ? 2.948 25.150 4.628 1.00 97.19 182 ASN A CA 1
ATOM 1374 C C . ASN A 1 182 ? 3.138 24.429 3.273 1.00 97.19 182 ASN A C 1
ATOM 1376 O O . ASN A 1 182 ? 4.028 23.589 3.123 1.00 97.19 182 ASN A O 1
ATOM 1380 N N . ARG A 1 183 ? 2.345 24.838 2.271 1.00 97.12 183 ARG A N 1
ATOM 1381 C CA . ARG A 1 183 ? 2.364 24.280 0.908 1.00 97.12 183 ARG A CA 1
ATOM 1382 C C . ARG A 1 183 ? 3.705 24.425 0.197 1.00 97.12 183 ARG A C 1
ATOM 1384 O O . ARG A 1 183 ? 4.139 23.476 -0.437 1.00 97.12 183 ARG A O 1
ATOM 1391 N N . ALA A 1 184 ? 4.372 25.572 0.312 1.00 97.62 184 ALA A N 1
ATOM 1392 C CA . ALA A 1 184 ? 5.631 25.801 -0.394 1.00 97.62 184 ALA A CA 1
ATOM 1393 C C . ALA A 1 184 ? 6.740 24.861 0.107 1.00 97.62 184 ALA A C 1
ATOM 1395 O O . ALA A 1 184 ? 7.470 24.282 -0.693 1.00 97.62 184 ALA A O 1
ATOM 1396 N N . THR A 1 185 ? 6.827 24.648 1.425 1.00 98.00 185 THR A N 1
ATOM 1397 C CA . THR A 1 185 ? 7.746 23.660 2.009 1.00 98.00 185 THR A CA 1
ATOM 1398 C C . THR A 1 185 ? 7.383 22.239 1.579 1.00 98.00 185 THR A C 1
ATOM 1400 O O . THR A 1 185 ? 8.272 21.438 1.300 1.00 98.00 185 THR A O 1
ATOM 1403 N N . ALA A 1 186 ? 6.089 21.919 1.505 1.00 98.00 186 ALA A N 1
ATOM 1404 C CA . ALA A 1 186 ? 5.625 20.609 1.061 1.00 98.00 186 ALA A CA 1
ATOM 1405 C C . ALA A 1 186 ? 5.972 20.317 -0.409 1.00 98.00 186 ALA A C 1
ATOM 1407 O O . ALA A 1 186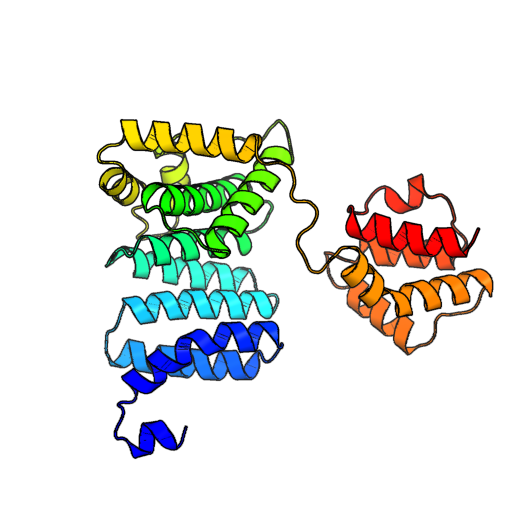 ? 6.459 19.228 -0.705 1.00 98.00 186 ALA A O 1
ATOM 1408 N N . ASP A 1 187 ? 5.763 21.281 -1.310 1.00 98.38 187 ASP A N 1
ATOM 1409 C CA . ASP A 1 187 ? 6.137 21.165 -2.726 1.00 98.38 187 ASP A CA 1
ATOM 1410 C C . ASP A 1 187 ? 7.655 21.010 -2.890 1.00 98.38 187 ASP A C 1
ATOM 1412 O O . ASP A 1 187 ? 8.110 20.170 -3.665 1.00 98.38 187 ASP A O 1
ATOM 1416 N N . GLN A 1 188 ? 8.454 21.750 -2.112 1.00 97.94 188 GLN A N 1
ATOM 1417 C CA . GLN A 1 188 ? 9.909 21.586 -2.127 1.00 97.94 188 GLN A CA 1
ATOM 1418 C C . GLN A 1 188 ? 10.327 20.184 -1.658 1.00 97.94 188 GLN A C 1
ATOM 1420 O O . GLN A 1 188 ? 11.132 19.531 -2.318 1.00 97.94 188 GLN A O 1
ATOM 1425 N N . ALA A 1 189 ? 9.749 19.691 -0.558 1.00 97.94 189 ALA A N 1
ATOM 1426 C CA . ALA A 1 189 ? 10.033 18.350 -0.049 1.00 97.94 189 ALA A CA 1
ATOM 1427 C C . ALA A 1 189 ? 9.633 17.256 -1.053 1.00 97.94 189 ALA A C 1
ATOM 1429 O O . ALA A 1 189 ? 10.348 16.267 -1.210 1.00 97.94 189 ALA A O 1
ATOM 1430 N N . LEU A 1 190 ? 8.516 17.440 -1.762 1.00 98.19 190 LEU A N 1
ATOM 1431 C CA . LEU A 1 190 ? 8.089 16.551 -2.839 1.00 98.19 190 LEU A CA 1
ATOM 1432 C C . LEU A 1 190 ? 9.093 16.543 -4.001 1.00 98.19 190 LEU A C 1
ATOM 1434 O O . LEU A 1 190 ? 9.484 15.471 -4.465 1.00 98.19 190 LEU A O 1
ATOM 1438 N N . HIS A 1 191 ? 9.532 17.720 -4.446 1.00 96.31 191 HIS A N 1
ATOM 1439 C CA . HIS A 1 191 ? 10.516 17.854 -5.517 1.00 96.31 191 HIS A CA 1
ATOM 1440 C C . HIS A 1 191 ? 11.840 17.157 -5.164 1.00 96.31 191 HIS A C 1
ATOM 1442 O O . HIS A 1 191 ? 12.358 16.354 -5.947 1.00 96.31 191 HIS A O 1
ATOM 1448 N N . ASP A 1 192 ? 12.358 17.407 -3.960 1.00 95.44 192 ASP A N 1
ATOM 1449 C CA . ASP A 1 192 ? 13.599 16.801 -3.467 1.00 95.44 192 ASP A CA 1
ATOM 1450 C C . ASP A 1 192 ? 13.474 15.275 -3.362 1.00 95.44 192 ASP A C 1
ATOM 1452 O O . ASP A 1 192 ? 14.387 14.541 -3.744 1.00 95.44 192 ASP A O 1
ATOM 1456 N N . LEU A 1 193 ? 12.316 14.788 -2.910 1.00 95.38 193 LEU A N 1
ATOM 1457 C CA . LEU A 1 193 ? 12.000 13.365 -2.817 1.00 95.38 193 LEU A CA 1
ATOM 1458 C C . LEU A 1 193 ? 11.963 12.685 -4.185 1.00 95.38 193 LEU A C 1
ATOM 1460 O O . LEU A 1 193 ? 12.518 11.597 -4.326 1.00 95.38 193 LEU A O 1
ATOM 1464 N N . ILE A 1 194 ? 11.341 13.300 -5.195 1.00 93.75 194 ILE A N 1
ATOM 1465 C CA . ILE A 1 194 ? 11.305 12.749 -6.560 1.00 93.75 194 ILE A CA 1
ATOM 1466 C C . ILE A 1 194 ? 12.724 12.670 -7.132 1.00 93.75 194 ILE A C 1
ATOM 1468 O O . ILE A 1 194 ? 13.102 11.653 -7.718 1.00 93.75 194 ILE A O 1
ATOM 1472 N N . ASN A 1 195 ? 13.539 13.707 -6.925 1.00 92.31 195 ASN A N 1
ATOM 1473 C CA . ASN A 1 195 ? 14.936 13.705 -7.359 1.00 92.31 195 ASN A CA 1
ATOM 1474 C C . ASN A 1 195 ? 15.754 12.625 -6.638 1.00 92.31 195 ASN A C 1
ATOM 1476 O O . ASN A 1 195 ? 16.505 11.894 -7.285 1.00 92.31 195 ASN A O 1
ATOM 1480 N N . ALA A 1 196 ? 15.569 12.467 -5.325 1.00 91.31 196 ALA A N 1
ATOM 1481 C CA . ALA A 1 196 ? 16.211 11.407 -4.554 1.00 91.31 196 ALA A CA 1
ATOM 1482 C C . ALA A 1 196 ? 15.773 10.009 -5.024 1.00 91.31 196 ALA A C 1
ATOM 1484 O O . ALA A 1 196 ? 16.610 9.122 -5.157 1.00 91.31 196 ALA A O 1
ATOM 1485 N N . ALA A 1 197 ? 14.488 9.817 -5.335 1.00 90.44 197 ALA A N 1
ATOM 1486 C CA . ALA A 1 197 ? 13.949 8.558 -5.848 1.00 90.44 197 ALA A CA 1
ATOM 1487 C C . ALA A 1 197 ? 14.489 8.195 -7.241 1.00 90.44 197 ALA A C 1
ATOM 1489 O O . ALA A 1 197 ? 14.729 7.022 -7.512 1.00 90.44 197 ALA A O 1
ATOM 1490 N N . ARG A 1 198 ? 14.741 9.180 -8.111 1.00 88.44 198 ARG A N 1
ATOM 1491 C CA . ARG A 1 198 ? 15.415 8.961 -9.406 1.00 88.44 198 ARG A CA 1
ATOM 1492 C C . ARG A 1 198 ? 16.901 8.635 -9.262 1.00 88.44 198 ARG A C 1
ATOM 1494 O O . ARG A 1 198 ? 17.450 7.926 -10.095 1.00 88.44 198 ARG A O 1
ATOM 1501 N N . ALA A 1 199 ? 17.550 9.187 -8.239 1.00 87.31 199 ALA A N 1
ATOM 1502 C CA . ALA A 1 199 ? 18.968 8.970 -7.958 1.00 87.31 199 ALA A CA 1
ATOM 1503 C C . ALA A 1 199 ? 19.236 7.719 -7.107 1.00 87.31 199 ALA A C 1
ATOM 1505 O O . ALA A 1 199 ? 20.396 7.338 -6.931 1.00 87.31 199 ALA A O 1
ATOM 1506 N N . LEU A 1 200 ? 18.186 7.100 -6.557 1.00 81.50 200 LEU A N 1
ATOM 1507 C CA . LEU A 1 200 ? 18.293 5.840 -5.840 1.00 81.50 200 LEU A CA 1
ATOM 1508 C C . LEU A 1 200 ? 18.878 4.803 -6.805 1.00 81.50 200 LEU A C 1
ATOM 1510 O O . LEU A 1 200 ? 18.328 4.612 -7.892 1.00 81.50 200 LEU A O 1
ATOM 1514 N N . PRO A 1 201 ? 20.003 4.157 -6.447 1.00 67.31 201 PRO A N 1
ATOM 1515 C CA . PRO A 1 201 ? 20.502 3.068 -7.260 1.00 67.31 201 PRO A CA 1
ATOM 1516 C C . PRO A 1 201 ? 19.394 2.013 -7.356 1.00 67.31 201 PRO A C 1
ATOM 1518 O O . PRO A 1 201 ? 18.690 1.804 -6.358 1.00 67.31 201 PRO A O 1
ATOM 1521 N N . PRO A 1 202 ? 19.229 1.348 -8.516 1.00 57.69 202 PRO A N 1
ATOM 1522 C CA . PRO A 1 202 ? 18.403 0.154 -8.557 1.00 57.69 202 PRO A CA 1
ATOM 1523 C C . PRO A 1 202 ? 18.894 -0.745 -7.428 1.00 57.69 202 PRO A C 1
ATOM 1525 O O . PRO A 1 202 ? 20.108 -0.913 -7.256 1.00 57.69 202 PRO A O 1
ATOM 1528 N N . GLU A 1 203 ? 17.972 -1.231 -6.599 1.00 48.22 203 GLU A N 1
ATOM 1529 C CA . GLU A 1 203 ? 18.382 -2.147 -5.550 1.00 48.22 203 GLU A CA 1
ATOM 1530 C C . GLU A 1 203 ? 19.181 -3.285 -6.192 1.00 48.22 203 GLU A C 1
ATOM 1532 O O . GLU A 1 203 ? 18.702 -3.879 -7.164 1.00 48.22 203 GLU A O 1
ATOM 1537 N N . PRO A 1 204 ? 20.368 -3.639 -5.668 1.00 42.75 204 PRO A N 1
ATOM 1538 C CA . PRO A 1 204 ? 20.850 -4.989 -5.881 1.00 42.75 204 PRO A CA 1
ATOM 1539 C C . PRO A 1 204 ? 19.767 -5.887 -5.294 1.00 42.75 204 PRO A C 1
ATOM 1541 O O . PRO A 1 204 ? 19.573 -5.848 -4.082 1.00 42.75 204 PRO A O 1
ATOM 1544 N N . VAL A 1 205 ? 19.020 -6.575 -6.165 1.00 41.31 205 VAL A N 1
ATOM 1545 C CA . VAL A 1 205 ? 17.815 -7.373 -5.885 1.00 41.31 205 VAL A CA 1
ATOM 1546 C C . VAL A 1 205 ? 17.809 -7.883 -4.441 1.00 41.31 205 VAL A C 1
ATOM 1548 O O . VAL A 1 205 ? 18.306 -8.972 -4.164 1.00 41.31 205 VAL A O 1
ATOM 1551 N N . SER A 1 206 ? 17.254 -7.109 -3.501 1.00 40.97 206 SER A N 1
ATOM 1552 C CA . SER A 1 206 ? 17.134 -7.527 -2.101 1.00 40.97 206 SER A CA 1
ATOM 1553 C C . SER A 1 206 ? 15.730 -8.080 -1.879 1.00 40.97 206 SER A C 1
ATOM 1555 O O . SER A 1 206 ? 14.986 -7.707 -0.979 1.00 40.97 206 SER A O 1
ATOM 1557 N N . GLY A 1 207 ? 15.380 -9.047 -2.732 1.00 41.22 207 GLY A N 1
ATOM 1558 C CA . GLY A 1 207 ? 14.575 -10.194 -2.322 1.00 41.22 207 GLY A CA 1
ATOM 1559 C C . GLY A 1 207 ? 15.477 -11.209 -1.607 1.00 41.22 207 GLY A C 1
ATOM 1560 O O . GLY A 1 207 ? 16.645 -10.910 -1.368 1.00 41.22 207 GLY A O 1
ATOM 1561 N N . PRO A 1 208 ? 15.004 -12.420 -1.252 1.00 36.72 208 PRO A N 1
ATOM 1562 C CA . PRO A 1 208 ? 15.946 -13.478 -0.898 1.00 36.72 208 PRO A CA 1
ATOM 1563 C C . PRO A 1 208 ? 16.967 -13.547 -2.034 1.00 36.72 208 PRO A C 1
ATOM 1565 O O . PRO A 1 208 ? 16.531 -13.654 -3.176 1.00 36.72 208 PRO A O 1
ATOM 1568 N N . ASP A 1 209 ? 18.245 -13.365 -1.689 1.00 44.69 209 ASP A N 1
ATOM 1569 C CA . ASP A 1 209 ? 19.454 -13.488 -2.512 1.00 44.69 209 ASP A CA 1
ATOM 1570 C C . ASP A 1 209 ? 19.169 -14.056 -3.921 1.00 44.69 209 ASP A C 1
ATOM 1572 O O . ASP A 1 209 ? 18.551 -15.123 -3.999 1.00 44.69 209 ASP A O 1
ATOM 1576 N N . PRO A 1 210 ? 19.564 -13.403 -5.032 1.00 44.78 210 PRO A N 1
ATOM 1577 C CA . PRO A 1 210 ? 19.465 -13.988 -6.371 1.00 44.78 210 PRO A CA 1
ATOM 1578 C C . PRO A 1 210 ? 19.874 -15.466 -6.392 1.00 44.78 210 PRO A C 1
ATOM 1580 O O . PRO A 1 210 ? 19.152 -16.288 -6.960 1.00 44.78 210 PRO A O 1
ATOM 1583 N N . ASP A 1 211 ? 20.914 -15.828 -5.633 1.00 45.59 211 ASP A N 1
ATOM 1584 C CA . ASP A 1 211 ? 21.386 -17.204 -5.470 1.00 45.59 211 ASP A CA 1
ATOM 1585 C C . ASP A 1 211 ? 20.388 -18.096 -4.713 1.00 45.59 211 ASP A C 1
ATOM 1587 O O . ASP A 1 211 ? 20.248 -19.277 -5.015 1.00 45.59 211 ASP A O 1
ATOM 1591 N N . ARG A 1 212 ? 19.623 -17.554 -3.760 1.00 48.03 212 ARG A N 1
ATOM 1592 C CA . ARG A 1 212 ? 18.542 -18.248 -3.037 1.00 48.03 212 ARG A CA 1
ATOM 1593 C C . ARG A 1 212 ? 17.268 -18.407 -3.868 1.00 48.03 212 ARG A C 1
ATOM 1595 O O . ARG A 1 212 ? 16.582 -19.418 -3.703 1.00 48.03 212 ARG A O 1
ATOM 1602 N N . ARG A 1 213 ? 16.926 -17.449 -4.739 1.00 52.38 213 ARG A N 1
ATOM 1603 C CA . ARG A 1 213 ? 15.834 -17.613 -5.720 1.00 52.38 213 ARG A CA 1
ATOM 1604 C C . ARG A 1 213 ? 16.219 -18.656 -6.766 1.00 52.38 213 ARG A C 1
ATOM 1606 O O . ARG A 1 213 ? 15.462 -19.602 -6.952 1.00 52.38 213 ARG A O 1
ATOM 1613 N N . LEU A 1 214 ? 17.418 -18.569 -7.343 1.00 60.12 214 LEU A N 1
ATOM 1614 C CA . LEU A 1 214 ? 17.974 -19.608 -8.220 1.00 60.12 214 LEU A CA 1
ATOM 1615 C C . LEU A 1 214 ? 18.048 -20.973 -7.517 1.00 60.12 214 LEU A C 1
ATOM 1617 O O . LEU A 1 214 ? 17.637 -21.971 -8.099 1.00 60.12 214 LEU A O 1
ATOM 1621 N N . ALA A 1 215 ? 18.448 -21.031 -6.242 1.00 62.62 215 ALA A N 1
ATOM 1622 C CA . ALA A 1 215 ? 18.463 -22.277 -5.469 1.00 62.62 215 ALA A CA 1
ATOM 1623 C C . ALA A 1 215 ? 17.064 -22.879 -5.262 1.00 62.62 215 ALA A C 1
ATOM 1625 O O . ALA A 1 215 ? 16.923 -24.100 -5.246 1.00 62.62 215 ALA A O 1
ATOM 1626 N N . ALA A 1 216 ? 16.020 -22.056 -5.116 1.00 65.94 216 ALA A N 1
ATOM 1627 C CA . ALA A 1 216 ? 14.642 -22.547 -5.058 1.00 65.94 216 ALA A CA 1
ATOM 1628 C C . ALA A 1 216 ? 14.183 -23.133 -6.406 1.00 65.94 216 ALA A C 1
ATOM 1630 O O . ALA A 1 216 ? 13.399 -24.081 -6.430 1.00 65.94 216 ALA A O 1
ATOM 1631 N N . TRP A 1 217 ? 14.708 -22.603 -7.513 1.00 78.50 217 TRP A N 1
ATOM 1632 C CA . TRP A 1 217 ? 14.456 -23.086 -8.871 1.00 78.50 217 TRP A CA 1
ATOM 1633 C C . TRP A 1 217 ? 15.365 -24.243 -9.300 1.00 78.50 217 TRP A C 1
ATOM 1635 O O . TRP A 1 217 ? 15.078 -24.894 -10.303 1.00 78.50 217 TRP A O 1
ATOM 1645 N N . GLU A 1 218 ? 16.413 -24.558 -8.537 1.00 85.38 218 GLU A N 1
ATOM 1646 C CA . GLU A 1 218 ? 17.403 -25.588 -8.865 1.00 85.38 218 GLU A CA 1
ATOM 1647 C C . GLU A 1 218 ? 16.793 -26.947 -9.264 1.00 85.38 218 GLU A C 1
ATOM 1649 O O . GLU A 1 218 ? 17.215 -27.504 -10.283 1.00 85.38 218 GLU A O 1
ATOM 1654 N N . PRO A 1 219 ? 15.769 -27.486 -8.568 1.00 82.19 219 PRO A N 1
ATOM 1655 C CA . PRO A 1 219 ? 15.148 -28.744 -8.980 1.00 82.19 219 PRO A CA 1
ATOM 1656 C C . PRO A 1 219 ? 14.489 -28.663 -10.365 1.00 82.19 219 PRO A C 1
ATOM 1658 O O . PRO A 1 219 ? 14.578 -29.612 -11.143 1.00 82.19 219 PRO A O 1
ATOM 1661 N N . ILE A 1 220 ? 13.870 -27.524 -10.694 1.00 86.88 220 ILE A N 1
ATOM 1662 C CA . ILE A 1 220 ? 13.207 -27.291 -11.984 1.00 86.88 220 ILE A CA 1
ATOM 1663 C C . ILE A 1 220 ? 14.258 -27.083 -13.078 1.00 86.88 220 ILE A C 1
ATOM 1665 O O . ILE A 1 220 ? 14.176 -27.723 -14.123 1.00 86.88 220 ILE A O 1
ATOM 1669 N N . ILE A 1 221 ? 15.283 -26.263 -12.824 1.00 90.19 221 ILE A N 1
ATOM 1670 C CA . ILE A 1 221 ? 16.397 -26.021 -13.757 1.00 90.19 221 ILE A CA 1
ATOM 1671 C C . ILE A 1 221 ? 17.081 -27.345 -14.113 1.00 90.19 221 ILE A C 1
ATOM 1673 O O . ILE A 1 221 ? 17.293 -27.646 -15.288 1.00 90.19 221 ILE A O 1
ATOM 1677 N N . SER A 1 222 ? 17.390 -28.168 -13.108 1.00 88.50 222 SER A N 1
ATOM 1678 C CA . SER A 1 222 ? 18.022 -29.476 -13.299 1.00 88.50 222 SER A CA 1
ATOM 1679 C C . SER A 1 222 ? 17.126 -30.451 -14.066 1.00 88.50 222 SER A C 1
ATOM 1681 O O . SER A 1 222 ? 17.590 -31.104 -15.006 1.00 88.50 222 SER A O 1
ATOM 1683 N N . ALA A 1 223 ? 15.834 -30.517 -13.729 1.00 88.44 223 ALA A N 1
ATOM 1684 C CA . ALA A 1 223 ? 14.879 -31.381 -14.418 1.00 88.44 223 ALA A CA 1
ATOM 1685 C C . ALA A 1 223 ? 14.684 -30.977 -15.887 1.00 88.44 223 ALA A C 1
ATOM 1687 O O . ALA A 1 223 ? 14.730 -31.840 -16.763 1.00 88.44 223 ALA A O 1
ATOM 1688 N N . VAL A 1 224 ? 14.534 -29.679 -16.170 1.00 91.31 224 VAL A N 1
ATOM 1689 C CA . VAL A 1 224 ? 14.394 -29.152 -17.536 1.00 91.31 224 VAL A CA 1
ATOM 1690 C C . VAL A 1 224 ? 15.664 -29.386 -18.343 1.00 91.31 224 VAL A C 1
ATOM 1692 O O . VAL A 1 224 ? 15.574 -29.890 -19.461 1.00 91.31 224 VAL A O 1
ATOM 1695 N N . ALA A 1 225 ? 16.844 -29.099 -17.787 1.00 93.44 225 ALA A N 1
ATOM 1696 C CA . ALA A 1 225 ? 18.107 -29.340 -18.481 1.00 93.44 225 ALA A CA 1
ATOM 1697 C C . ALA A 1 225 ? 18.322 -30.835 -18.780 1.00 93.44 225 ALA A C 1
ATOM 1699 O O . ALA A 1 225 ? 18.688 -31.207 -19.895 1.00 93.44 225 ALA A O 1
ATOM 1700 N N . THR A 1 226 ? 18.028 -31.708 -17.811 1.00 93.12 226 THR A N 1
ATOM 1701 C CA . THR A 1 226 ? 18.127 -33.167 -17.974 1.00 93.12 226 THR A CA 1
ATOM 1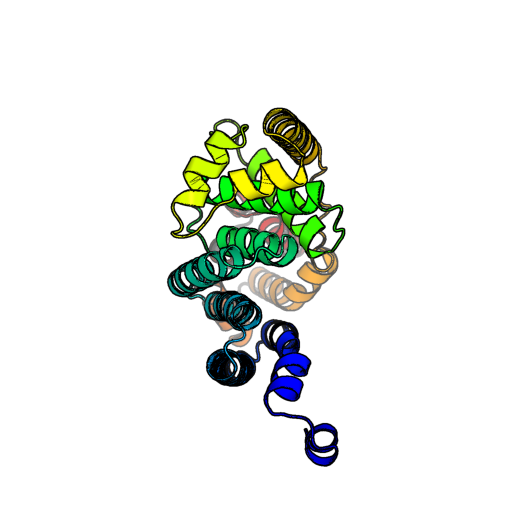702 C C . THR A 1 226 ? 17.170 -33.669 -19.052 1.00 93.12 226 THR A C 1
ATOM 1704 O O . THR A 1 226 ? 17.590 -34.387 -19.959 1.00 93.12 226 THR A O 1
ATOM 1707 N N . ALA A 1 227 ? 15.900 -33.259 -18.994 1.00 91.69 227 ALA A N 1
ATOM 1708 C CA . ALA A 1 227 ? 14.882 -33.634 -19.970 1.00 91.69 227 ALA A CA 1
ATOM 1709 C C . ALA A 1 227 ? 15.223 -33.119 -21.379 1.00 91.69 227 ALA A C 1
ATOM 1711 O O . ALA A 1 227 ? 15.124 -33.868 -22.353 1.00 91.69 227 ALA A O 1
ATOM 1712 N N . ALA A 1 228 ? 15.707 -31.879 -21.492 1.00 93.56 228 ALA A N 1
ATOM 1713 C CA . ALA A 1 228 ? 16.111 -31.279 -22.760 1.00 93.56 228 ALA A CA 1
ATOM 1714 C C . ALA A 1 228 ? 17.354 -31.957 -23.370 1.00 93.56 228 ALA A C 1
ATOM 1716 O O . ALA A 1 228 ? 17.380 -32.184 -24.581 1.00 93.56 228 ALA A O 1
ATOM 1717 N N . ASN A 1 229 ? 18.356 -32.327 -22.560 1.00 89.94 229 ASN A N 1
ATOM 1718 C CA . ASN A 1 229 ? 19.534 -33.080 -23.017 1.00 89.94 229 ASN A CA 1
ATOM 1719 C C . ASN A 1 229 ? 19.175 -34.514 -23.430 1.00 89.94 229 ASN A C 1
ATOM 1721 O O . ASN A 1 229 ? 19.615 -34.992 -24.476 1.00 89.94 229 ASN A O 1
ATOM 1725 N N . ALA A 1 230 ? 18.344 -35.193 -22.637 1.00 89.62 230 ALA A N 1
ATOM 1726 C CA . ALA A 1 230 ? 17.906 -36.560 -22.912 1.00 89.62 230 ALA A CA 1
ATOM 1727 C C . ALA A 1 230 ? 16.835 -36.651 -24.014 1.00 89.62 230 ALA A C 1
ATOM 1729 O O . ALA A 1 230 ? 16.540 -37.752 -24.482 1.00 89.62 230 ALA A O 1
ATOM 1730 N N . ARG A 1 231 ? 16.251 -35.516 -24.430 1.00 88.75 231 ARG A N 1
ATOM 1731 C CA . ARG A 1 231 ? 15.074 -35.429 -25.317 1.00 88.75 231 ARG A CA 1
ATOM 1732 C C . ARG A 1 231 ? 13.910 -36.283 -24.816 1.00 88.75 231 ARG A C 1
ATOM 1734 O O . ARG A 1 231 ? 13.292 -37.036 -25.569 1.00 88.75 231 ARG A O 1
ATOM 1741 N N . GLN A 1 232 ? 13.643 -36.177 -23.522 1.00 89.44 232 GLN A N 1
ATOM 1742 C CA . GLN A 1 232 ? 12.597 -36.913 -22.825 1.00 89.44 232 GLN A CA 1
ATOM 1743 C C . GLN A 1 232 ? 11.566 -35.949 -22.235 1.00 89.44 232 GLN A C 1
ATOM 1745 O O . GLN A 1 232 ? 11.879 -34.776 -22.023 1.00 89.44 232 GLN A O 1
ATOM 1750 N N . PRO A 1 233 ? 10.329 -36.412 -21.985 1.00 87.38 233 PRO A N 1
ATOM 1751 C CA . PRO A 1 233 ? 9.354 -35.612 -21.258 1.00 87.38 233 PRO A CA 1
ATOM 1752 C C . PRO A 1 233 ? 9.855 -35.302 -19.842 1.00 87.38 233 PRO A C 1
ATOM 1754 O O . PRO A 1 233 ? 10.634 -36.062 -19.261 1.00 87.38 233 PRO A O 1
ATOM 1757 N N . LEU A 1 234 ? 9.383 -34.187 -19.286 1.00 89.69 234 LEU A N 1
ATOM 1758 C CA . LEU A 1 234 ? 9.615 -33.856 -17.885 1.00 89.69 234 LEU A CA 1
ATOM 1759 C C . LEU A 1 234 ? 8.978 -34.908 -16.959 1.00 89.69 234 LEU A C 1
ATOM 1761 O O . LEU A 1 234 ? 7.950 -35.494 -17.313 1.00 89.69 234 LEU A O 1
ATOM 1765 N N . PRO A 1 235 ? 9.531 -35.116 -15.751 1.00 89.44 235 PRO A N 1
ATOM 1766 C CA . PRO A 1 235 ? 8.814 -35.801 -14.681 1.00 89.44 235 PRO A CA 1
ATOM 1767 C C . PRO A 1 235 ? 7.449 -35.146 -14.443 1.00 89.44 235 PRO A C 1
ATOM 1769 O O . PRO A 1 235 ? 7.349 -33.918 -14.443 1.00 89.44 235 PRO A O 1
ATOM 1772 N N . THR A 1 236 ? 6.411 -35.955 -14.228 1.00 86.19 236 THR A N 1
ATOM 1773 C CA . THR A 1 236 ? 5.018 -35.491 -14.120 1.00 86.19 236 THR A CA 1
ATOM 1774 C C . THR A 1 236 ? 4.838 -34.409 -13.058 1.00 86.19 236 THR A C 1
ATOM 1776 O O . THR A 1 236 ? 4.097 -33.456 -13.276 1.00 86.19 236 THR A O 1
ATOM 1779 N N . GLU A 1 237 ? 5.546 -34.510 -11.936 1.00 78.12 237 GLU A N 1
ATOM 1780 C CA . GLU A 1 237 ? 5.486 -33.535 -10.848 1.00 78.12 237 GLU A CA 1
ATOM 1781 C C . GLU A 1 237 ? 6.046 -32.169 -11.270 1.00 78.12 237 GLU A C 1
ATOM 1783 O O . GLU A 1 237 ? 5.494 -31.134 -10.910 1.00 78.12 237 GLU A O 1
ATOM 1788 N N . VAL A 1 238 ? 7.122 -32.154 -12.063 1.00 84.19 238 VAL A N 1
ATOM 1789 C CA . VAL A 1 238 ? 7.731 -30.914 -12.572 1.00 84.19 238 VAL A CA 1
ATOM 1790 C C . VAL A 1 238 ? 6.877 -30.317 -13.687 1.00 84.19 238 VAL A C 1
ATOM 1792 O O . VAL A 1 238 ? 6.698 -29.104 -13.738 1.00 84.19 238 VAL A O 1
ATOM 1795 N N . ASP A 1 239 ? 6.315 -31.164 -14.549 1.00 87.25 239 ASP A N 1
ATOM 1796 C CA . ASP A 1 239 ? 5.427 -30.747 -15.637 1.00 87.25 239 ASP A CA 1
ATOM 1797 C C . ASP A 1 239 ? 4.161 -30.058 -15.094 1.00 87.25 239 ASP A C 1
ATOM 1799 O O . ASP A 1 239 ? 3.809 -28.969 -15.541 1.00 87.25 239 ASP A O 1
ATOM 1803 N N . GLN A 1 240 ? 3.550 -30.622 -14.046 1.00 83.06 240 GLN A N 1
ATOM 1804 C CA . GLN A 1 240 ? 2.399 -30.024 -13.358 1.00 83.06 240 GLN A CA 1
ATOM 1805 C C . GLN A 1 240 ? 2.736 -28.686 -12.692 1.00 83.06 240 GLN A C 1
ATOM 1807 O O . GLN A 1 240 ? 1.938 -27.753 -12.747 1.00 83.06 240 GLN A O 1
ATOM 1812 N N . VAL A 1 241 ? 3.916 -28.567 -12.077 1.00 81.06 241 VAL A N 1
ATOM 1813 C CA . VAL A 1 241 ? 4.364 -27.298 -11.484 1.00 81.06 241 VAL A CA 1
ATOM 1814 C C . VAL A 1 241 ? 4.536 -26.225 -12.559 1.00 81.06 241 VAL A C 1
ATOM 1816 O O . VAL A 1 241 ? 4.087 -25.097 -12.359 1.00 81.06 241 VAL A O 1
ATOM 1819 N N . LEU A 1 242 ? 5.129 -26.561 -13.709 1.00 85.88 242 LEU A N 1
ATOM 1820 C CA . LEU A 1 242 ? 5.236 -25.623 -14.829 1.00 85.88 242 LEU A CA 1
ATOM 1821 C C . LEU A 1 242 ? 3.860 -25.230 -15.382 1.00 85.88 242 LEU A C 1
ATOM 1823 O O . LEU A 1 242 ? 3.665 -24.065 -15.718 1.00 85.88 242 LEU A O 1
ATOM 1827 N N . ASP A 1 243 ? 2.901 -26.154 -15.435 1.00 87.06 243 ASP A N 1
ATOM 1828 C CA . ASP A 1 243 ? 1.534 -25.854 -15.878 1.00 87.06 243 ASP A CA 1
ATOM 1829 C C . ASP A 1 243 ? 0.790 -24.913 -14.924 1.00 87.06 243 ASP A C 1
ATOM 1831 O O . ASP A 1 243 ? 0.049 -24.044 -15.382 1.00 87.06 243 ASP A O 1
ATOM 1835 N N . GLU A 1 244 ? 0.978 -25.043 -13.609 1.00 76.19 244 GLU A N 1
ATOM 1836 C CA . GLU A 1 244 ? 0.410 -24.088 -12.648 1.00 76.19 244 GLU A CA 1
ATOM 1837 C C . GLU A 1 244 ? 1.094 -22.719 -12.733 1.00 76.19 244 GLU A C 1
ATOM 1839 O O . GLU A 1 244 ? 0.416 -21.691 -12.714 1.00 76.19 244 GLU A O 1
ATOM 1844 N N . LEU A 1 245 ? 2.419 -22.684 -12.905 1.00 75.19 245 LEU A N 1
ATOM 1845 C CA . LEU A 1 245 ? 3.163 -21.434 -13.094 1.00 75.19 245 LEU A CA 1
ATOM 1846 C C . LEU A 1 245 ? 2.770 -20.722 -14.393 1.00 75.19 245 LEU A C 1
ATOM 1848 O O . LEU A 1 245 ? 2.645 -19.503 -14.400 1.00 75.19 245 LEU A O 1
ATOM 1852 N N . ALA A 1 246 ? 2.484 -21.463 -15.466 1.00 80.44 246 ALA A N 1
ATOM 1853 C CA . ALA A 1 246 ? 2.035 -20.890 -16.735 1.00 80.44 246 ALA A CA 1
ATOM 1854 C C . ALA A 1 246 ? 0.686 -20.158 -16.636 1.00 80.44 246 ALA A C 1
ATOM 1856 O O . ALA A 1 246 ? 0.390 -19.304 -17.471 1.00 80.44 246 ALA A O 1
ATOM 1857 N N . LYS A 1 247 ? -0.145 -20.493 -15.639 1.00 71.50 247 LYS A N 1
ATOM 1858 C CA . LYS A 1 247 ? -1.429 -19.818 -15.388 1.00 71.50 247 LYS A CA 1
ATOM 1859 C C . LYS A 1 247 ? -1.262 -18.500 -14.628 1.00 71.50 247 LYS A C 1
ATOM 1861 O O . LYS A 1 247 ? -2.207 -17.714 -14.586 1.00 71.50 247 LYS A O 1
ATOM 1866 N N . ALA A 1 248 ? -0.104 -18.262 -14.012 1.00 62.59 248 ALA A N 1
ATOM 1867 C CA . ALA A 1 248 ? 0.216 -17.008 -13.345 1.00 62.59 248 ALA A CA 1
ATOM 1868 C C . ALA A 1 248 ? 0.836 -16.023 -14.348 1.00 62.59 248 ALA A C 1
ATOM 1870 O O . ALA A 1 248 ? 1.792 -16.363 -15.044 1.00 62.59 248 ALA A O 1
ATOM 1871 N N . ASN A 1 249 ? 0.316 -14.791 -14.401 1.00 50.97 249 ASN A N 1
ATOM 1872 C CA . ASN A 1 249 ? 0.776 -13.775 -15.359 1.00 50.97 249 ASN A CA 1
ATOM 1873 C C . ASN A 1 249 ? 2.284 -13.486 -15.251 1.00 50.97 249 ASN A C 1
ATOM 1875 O O . ASN A 1 249 ? 2.918 -13.267 -16.278 1.00 50.97 249 ASN A O 1
ATOM 1879 N N . ASP A 1 250 ? 2.853 -13.554 -14.045 1.00 64.25 250 ASP A N 1
ATOM 1880 C CA . ASP A 1 250 ? 4.266 -13.239 -13.798 1.00 64.25 250 ASP A CA 1
ATOM 1881 C C . ASP A 1 250 ? 5.243 -14.301 -14.339 1.00 64.25 250 ASP A C 1
ATOM 1883 O O . ASP A 1 250 ? 6.389 -13.975 -14.599 1.00 64.25 250 ASP A O 1
ATOM 1887 N N . TRP A 1 251 ? 4.818 -15.559 -14.544 1.00 78.69 251 TRP A N 1
ATOM 1888 C CA . TRP A 1 251 ? 5.721 -16.669 -14.921 1.00 78.69 251 TRP A CA 1
ATOM 1889 C C . TRP A 1 251 ? 5.413 -17.291 -16.286 1.00 78.69 251 TRP A C 1
ATOM 1891 O O . TRP A 1 251 ? 6.139 -18.171 -16.760 1.00 78.69 251 TRP A O 1
ATOM 1901 N N . ALA A 1 252 ? 4.334 -16.854 -16.939 1.00 78.31 252 ALA A N 1
ATOM 1902 C CA . ALA A 1 252 ? 3.879 -17.417 -18.206 1.00 78.31 252 ALA A CA 1
ATOM 1903 C C . ALA A 1 252 ? 4.951 -17.336 -19.308 1.00 78.31 252 ALA A C 1
ATOM 1905 O O . ALA A 1 252 ? 5.151 -18.300 -20.055 1.00 78.31 252 ALA A O 1
ATOM 1906 N N . ASN A 1 253 ? 5.682 -16.218 -19.375 1.00 85.19 253 ASN A N 1
ATOM 1907 C CA . ASN A 1 253 ? 6.731 -16.013 -20.373 1.00 85.19 253 ASN A CA 1
ATOM 1908 C C . ASN A 1 253 ? 7.940 -16.929 -20.129 1.00 85.19 253 ASN A C 1
ATOM 1910 O O . ASN A 1 253 ? 8.421 -17.558 -21.078 1.00 85.19 253 ASN A O 1
ATOM 1914 N N . LEU A 1 254 ? 8.375 -17.093 -18.873 1.00 90.56 254 LEU A N 1
ATOM 1915 C CA . LEU A 1 254 ? 9.431 -18.044 -18.517 1.00 90.56 254 LEU A CA 1
ATOM 1916 C C . LEU A 1 254 ? 9.046 -19.476 -18.887 1.00 90.56 254 LEU A C 1
ATOM 1918 O O . LEU A 1 254 ? 9.825 -20.178 -19.534 1.00 90.56 254 LEU A O 1
ATOM 1922 N N . VAL A 1 255 ? 7.840 -19.925 -18.524 1.00 92.62 255 VAL A N 1
ATOM 1923 C CA . VAL A 1 255 ? 7.406 -21.297 -18.832 1.00 92.62 255 VAL A CA 1
ATOM 1924 C C . VAL A 1 255 ? 7.350 -21.526 -20.343 1.00 92.62 255 VAL A C 1
ATOM 1926 O O . VAL A 1 255 ? 7.803 -22.570 -20.821 1.00 92.62 255 VAL A O 1
ATOM 1929 N N . ALA A 1 256 ? 6.870 -20.549 -21.116 1.00 91.12 256 ALA A N 1
ATOM 1930 C CA . ALA A 1 256 ? 6.886 -20.625 -22.574 1.00 91.12 256 ALA A CA 1
ATOM 1931 C C . ALA A 1 256 ? 8.318 -20.765 -23.128 1.00 91.12 256 ALA A C 1
ATOM 1933 O O . ALA A 1 256 ? 8.560 -21.605 -24.002 1.00 91.12 256 ALA A O 1
ATOM 1934 N N . ALA A 1 257 ? 9.282 -20.011 -22.591 1.00 94.31 257 ALA A N 1
ATOM 1935 C CA . ALA A 1 257 ? 10.690 -20.126 -22.968 1.00 94.31 257 ALA A CA 1
ATOM 1936 C C . ALA A 1 257 ? 11.276 -21.506 -22.605 1.00 94.31 257 ALA A C 1
ATOM 1938 O O . ALA A 1 257 ? 11.885 -22.157 -23.455 1.00 94.31 257 ALA A O 1
ATOM 1939 N N . LEU A 1 258 ? 11.023 -22.023 -21.397 1.00 94.38 258 LEU A N 1
ATOM 1940 C CA . LEU A 1 258 ? 11.485 -23.355 -20.973 1.00 94.38 258 LEU A CA 1
ATOM 1941 C C . LEU A 1 258 ? 10.877 -24.485 -21.822 1.00 94.38 258 LEU A C 1
ATOM 1943 O O . LEU A 1 258 ? 11.565 -25.445 -22.174 1.00 94.38 258 LEU A O 1
ATOM 1947 N N . ARG A 1 259 ? 9.606 -24.360 -22.225 1.00 94.81 259 ARG A N 1
ATOM 1948 C CA . ARG A 1 259 ? 8.948 -25.297 -23.155 1.00 94.81 259 ARG A CA 1
ATOM 1949 C C . ARG A 1 259 ? 9.604 -25.274 -24.540 1.00 94.81 259 ARG A C 1
ATOM 1951 O O . ARG A 1 259 ? 9.790 -26.334 -25.137 1.00 94.81 259 ARG A O 1
ATOM 1958 N N . ARG A 1 260 ? 10.022 -24.103 -25.037 1.00 95.19 260 ARG A N 1
ATOM 1959 C CA . ARG A 1 260 ? 10.806 -23.989 -26.284 1.00 95.19 260 ARG A CA 1
ATOM 1960 C C . ARG A 1 260 ? 12.189 -24.627 -26.152 1.00 95.19 260 ARG A C 1
ATOM 1962 O O . ARG A 1 260 ? 12.624 -25.318 -27.073 1.00 95.19 260 ARG A O 1
ATOM 1969 N N . VAL A 1 261 ? 12.837 -24.493 -24.993 1.00 95.19 261 VAL A N 1
ATOM 1970 C CA . VAL A 1 261 ? 14.087 -25.210 -24.695 1.00 95.19 261 VAL A CA 1
ATOM 1971 C C . VAL A 1 261 ? 13.870 -26.728 -24.729 1.00 95.19 261 VAL A C 1
ATOM 1973 O O . VAL A 1 261 ? 14.630 -27.445 -25.381 1.00 95.19 261 VAL A O 1
ATOM 1976 N N . LEU A 1 262 ? 12.802 -27.251 -24.130 1.00 93.12 262 LEU A N 1
ATOM 1977 C CA . LEU A 1 262 ? 12.469 -28.681 -24.237 1.00 93.12 262 LEU A CA 1
ATOM 1978 C C . LEU A 1 262 ? 12.206 -29.116 -25.690 1.00 93.12 262 LEU A C 1
ATOM 1980 O O . LEU A 1 262 ? 12.581 -30.221 -26.077 1.00 93.12 262 LEU A O 1
ATOM 1984 N N . ALA A 1 263 ? 11.635 -28.231 -26.512 1.00 92.44 263 ALA A N 1
ATOM 1985 C CA . ALA A 1 263 ? 11.409 -28.457 -27.941 1.00 92.44 263 ALA A CA 1
ATOM 1986 C C . ALA A 1 263 ? 12.681 -28.355 -28.812 1.00 92.44 263 ALA A C 1
ATOM 1988 O O . ALA A 1 263 ? 12.635 -28.679 -29.999 1.00 92.44 263 ALA A O 1
ATOM 1989 N N . GLY A 1 264 ? 13.818 -27.950 -28.238 1.00 91.81 264 GLY A N 1
ATOM 1990 C CA . GLY A 1 264 ? 15.116 -27.917 -28.920 1.00 91.81 264 GLY A CA 1
ATOM 1991 C C . GLY A 1 264 ? 15.633 -26.525 -29.285 1.00 91.81 264 GLY A C 1
ATOM 1992 O O . GLY A 1 264 ? 16.709 -26.433 -29.871 1.00 91.81 264 GLY A O 1
ATOM 1993 N N . ASP A 1 265 ? 14.926 -25.455 -28.922 1.00 92.88 265 ASP A N 1
ATOM 1994 C CA . ASP A 1 265 ? 15.392 -24.084 -29.138 1.00 92.88 265 ASP A CA 1
ATOM 1995 C C . ASP A 1 265 ? 16.528 -23.723 -28.167 1.00 92.88 265 ASP A C 1
ATOM 1997 O O . ASP A 1 265 ? 16.471 -24.049 -26.978 1.00 92.88 265 ASP A O 1
ATOM 2001 N N . ARG A 1 266 ? 17.589 -23.095 -28.668 1.00 92.00 266 ARG A N 1
ATOM 2002 C CA . ARG A 1 266 ? 18.794 -22.735 -27.898 1.00 92.00 266 ARG A CA 1
ATOM 2003 C C . ARG A 1 266 ? 19.208 -21.279 -28.102 1.00 92.00 266 ARG A C 1
ATOM 2005 O O . ARG A 1 266 ? 20.229 -20.870 -27.556 1.00 92.00 266 ARG A O 1
ATOM 2012 N N . ASP A 1 267 ? 18.457 -20.514 -28.891 1.00 92.19 267 ASP A N 1
ATOM 2013 C CA . ASP A 1 267 ? 18.788 -19.121 -29.168 1.00 92.19 267 ASP A CA 1
ATOM 2014 C C . ASP A 1 267 ? 18.469 -18.247 -27.951 1.00 92.19 267 ASP A C 1
ATOM 2016 O O . ASP A 1 267 ? 17.310 -17.992 -27.622 1.00 92.19 267 ASP A O 1
ATOM 2020 N N . ARG A 1 268 ? 19.526 -17.802 -27.272 1.00 87.81 268 ARG A N 1
ATOM 2021 C CA . ARG A 1 268 ? 19.443 -17.061 -26.014 1.00 87.81 268 ARG A CA 1
ATOM 2022 C C . ARG A 1 268 ? 18.725 -15.724 -26.184 1.00 87.81 268 ARG A C 1
ATOM 2024 O O . ARG A 1 268 ? 17.890 -15.391 -25.349 1.00 87.81 268 ARG A O 1
ATOM 2031 N N . ASP A 1 269 ? 18.996 -15.013 -27.275 1.00 79.69 269 ASP A N 1
ATOM 2032 C CA . ASP A 1 269 ? 18.437 -13.682 -27.521 1.00 79.69 269 ASP A CA 1
ATOM 2033 C C . ASP A 1 269 ? 16.938 -13.787 -27.825 1.00 79.69 269 ASP A C 1
ATOM 2035 O O . ASP A 1 269 ? 16.120 -13.042 -27.282 1.00 79.69 269 ASP A O 1
ATOM 2039 N N . THR A 1 270 ? 16.550 -14.782 -28.627 1.00 86.44 270 THR A N 1
ATOM 2040 C CA . THR A 1 270 ? 15.142 -15.015 -28.974 1.00 86.44 270 THR A CA 1
ATOM 2041 C C . THR A 1 270 ? 14.329 -15.570 -27.797 1.00 86.44 270 THR A C 1
ATOM 2043 O O . THR A 1 270 ? 13.135 -15.283 -27.676 1.00 86.44 270 THR A O 1
ATOM 2046 N N . LEU A 1 271 ? 14.937 -16.387 -26.933 1.00 87.56 271 LEU A N 1
ATOM 2047 C CA . LEU A 1 271 ? 14.261 -16.957 -25.763 1.00 87.56 271 LEU A CA 1
ATOM 2048 C C . LEU A 1 271 ? 14.109 -15.944 -24.617 1.00 87.56 271 LEU A C 1
ATOM 2050 O O . LEU A 1 271 ? 13.133 -16.040 -23.877 1.00 87.56 271 LEU A O 1
ATOM 2054 N N . ALA A 1 272 ? 15.021 -14.973 -24.491 1.00 83.44 272 ALA A N 1
ATOM 2055 C CA . ALA A 1 272 ? 14.999 -13.957 -23.433 1.00 83.44 272 ALA A CA 1
ATOM 2056 C C . ALA A 1 272 ? 14.207 -12.681 -23.784 1.00 83.44 272 ALA A C 1
ATOM 2058 O O . ALA A 1 272 ? 13.935 -11.878 -22.900 1.00 83.44 272 ALA A O 1
ATOM 2059 N N . ALA A 1 273 ? 13.801 -12.486 -25.045 1.00 74.38 273 ALA A N 1
ATOM 2060 C CA . ALA A 1 273 ? 13.241 -11.224 -25.558 1.00 74.38 273 ALA A CA 1
ATOM 2061 C C . ALA A 1 273 ? 12.029 -10.643 -24.792 1.00 74.38 273 ALA A C 1
ATOM 2063 O O . ALA A 1 273 ? 11.733 -9.454 -24.923 1.00 74.38 273 ALA A O 1
ATOM 2064 N N . HIS A 1 274 ? 11.310 -11.466 -24.026 1.00 76.38 274 HIS A N 1
ATOM 2065 C CA . HIS A 1 274 ? 10.123 -11.073 -23.254 1.00 76.38 274 HIS A CA 1
ATOM 2066 C C . HIS A 1 274 ? 10.195 -11.500 -21.781 1.00 76.38 274 HIS A C 1
ATOM 2068 O O . HIS A 1 274 ? 9.160 -11.610 -21.121 1.00 76.38 274 HIS A O 1
ATOM 2074 N N . LEU A 1 275 ? 11.402 -11.788 -21.291 1.00 78.44 275 LEU A N 1
ATOM 2075 C CA . LEU A 1 275 ? 11.658 -12.184 -19.912 1.00 78.44 275 LEU A CA 1
ATOM 2076 C C . LEU A 1 275 ? 12.131 -10.978 -19.101 1.00 78.44 275 LEU A C 1
ATOM 2078 O O . LEU A 1 275 ? 12.833 -10.112 -19.622 1.00 78.44 275 LEU A O 1
ATOM 2082 N N . ASP A 1 276 ? 11.755 -10.934 -17.827 1.00 72.94 276 ASP A N 1
ATOM 2083 C CA . ASP A 1 276 ? 12.380 -10.015 -16.878 1.00 72.94 276 ASP A CA 1
ATOM 2084 C C . ASP A 1 276 ? 13.774 -10.521 -16.456 1.00 72.94 276 ASP A C 1
ATOM 2086 O O . ASP A 1 276 ? 14.245 -11.572 -16.904 1.00 72.94 276 ASP A O 1
ATOM 2090 N N . ASP A 1 277 ? 14.468 -9.770 -15.602 1.00 68.88 277 ASP A N 1
ATOM 2091 C CA . ASP A 1 277 ? 15.834 -10.105 -15.183 1.00 68.88 277 ASP A CA 1
ATOM 2092 C C . ASP A 1 277 ? 15.926 -11.450 -14.434 1.00 68.88 277 ASP A C 1
ATOM 2094 O O . ASP A 1 277 ? 16.928 -12.164 -14.548 1.00 68.88 277 ASP A O 1
ATOM 2098 N N . VAL A 1 278 ? 14.889 -11.824 -13.676 1.00 70.25 278 VAL A N 1
ATOM 2099 C CA . VAL A 1 278 ? 14.862 -13.068 -12.889 1.00 70.25 278 VAL A CA 1
ATOM 2100 C C . VAL A 1 278 ? 14.607 -14.258 -13.805 1.00 70.25 278 VAL A C 1
ATOM 2102 O O . VAL A 1 278 ? 15.338 -15.252 -13.753 1.00 70.25 278 VAL A O 1
ATOM 2105 N N . ASP A 1 279 ? 13.618 -14.136 -14.681 1.00 79.44 279 ASP A N 1
ATOM 2106 C CA . ASP A 1 279 ? 13.290 -15.128 -15.697 1.00 79.44 279 ASP A CA 1
ATOM 2107 C C . ASP A 1 279 ? 14.472 -15.362 -16.646 1.00 79.44 279 ASP A C 1
ATOM 2109 O O . ASP A 1 279 ? 14.817 -16.504 -16.969 1.00 79.44 279 ASP A O 1
ATOM 2113 N N . THR A 1 280 ? 15.152 -14.282 -17.036 1.00 82.00 280 THR A N 1
ATOM 2114 C CA . THR A 1 280 ? 16.351 -14.333 -17.879 1.00 82.00 280 THR A CA 1
ATOM 2115 C C . THR A 1 280 ? 17.481 -15.096 -17.192 1.00 82.00 280 THR A C 1
ATOM 2117 O O . THR A 1 280 ? 18.140 -15.920 -17.832 1.00 82.00 280 THR A O 1
ATOM 2120 N N . ALA A 1 281 ? 17.691 -14.892 -15.888 1.00 79.56 281 ALA A N 1
ATOM 2121 C CA . ALA A 1 281 ? 18.707 -15.617 -15.126 1.00 79.56 281 ALA A CA 1
ATOM 2122 C C . ALA A 1 281 ? 18.401 -17.123 -15.016 1.00 79.56 281 ALA A C 1
ATOM 2124 O O . ALA A 1 281 ? 19.302 -17.952 -15.167 1.00 79.56 281 ALA A O 1
ATOM 2125 N N . ILE A 1 282 ? 17.133 -17.495 -14.810 1.00 83.88 282 ILE A N 1
ATOM 2126 C CA . ILE A 1 282 ? 16.700 -18.902 -14.755 1.00 83.88 282 ILE A CA 1
ATOM 2127 C C . ILE A 1 282 ? 16.879 -19.572 -16.123 1.00 83.88 282 ILE A C 1
ATOM 2129 O O . ILE A 1 282 ? 17.454 -20.662 -16.209 1.00 83.88 282 ILE A O 1
ATOM 2133 N N . LEU A 1 283 ? 16.440 -18.916 -17.203 1.00 90.69 283 LEU A N 1
ATOM 2134 C CA . LEU A 1 283 ? 16.636 -19.397 -18.571 1.00 90.69 283 LEU A CA 1
ATOM 2135 C C . LEU A 1 283 ? 18.127 -19.574 -18.891 1.00 90.69 283 LEU A C 1
ATOM 2137 O O . LEU A 1 283 ? 18.524 -20.599 -19.449 1.00 90.69 283 LEU A O 1
ATOM 2141 N N . ALA A 1 284 ? 18.959 -18.596 -18.524 1.00 86.31 284 ALA A N 1
ATOM 2142 C CA . ALA A 1 284 ? 20.399 -18.657 -18.730 1.00 86.31 284 ALA A CA 1
ATOM 2143 C C . ALA A 1 284 ? 21.020 -19.864 -18.014 1.00 86.31 284 ALA A C 1
ATOM 2145 O O . ALA A 1 284 ? 21.770 -20.602 -18.650 1.00 86.31 284 ALA A O 1
ATOM 2146 N N . ALA A 1 285 ? 20.644 -20.115 -16.756 1.00 87.25 285 ALA A N 1
ATOM 2147 C CA . ALA A 1 285 ? 21.126 -21.256 -15.980 1.00 87.25 285 ALA A CA 1
ATOM 2148 C C . ALA A 1 285 ? 20.716 -22.614 -16.578 1.00 87.25 285 ALA A C 1
ATOM 2150 O O . ALA A 1 285 ? 21.473 -23.581 -16.483 1.00 87.25 285 ALA A O 1
ATOM 2151 N N . VAL A 1 286 ? 19.537 -22.704 -17.206 1.00 92.31 286 VAL A N 1
ATOM 2152 C CA . VAL A 1 286 ? 19.130 -23.900 -17.962 1.00 92.31 286 VAL A CA 1
ATOM 2153 C C . VAL A 1 286 ? 20.008 -24.068 -19.198 1.00 92.31 286 VAL A C 1
ATOM 2155 O O . VAL A 1 286 ? 20.553 -25.149 -19.406 1.00 92.31 286 VAL A O 1
ATOM 2158 N N . LEU A 1 287 ? 20.168 -23.019 -20.009 1.00 90.75 287 LEU A N 1
ATOM 2159 C CA . LEU A 1 287 ? 20.935 -23.077 -21.258 1.00 90.75 287 LEU A CA 1
ATOM 2160 C C . LEU A 1 287 ? 22.420 -23.394 -21.029 1.00 90.75 287 LEU A C 1
ATOM 2162 O O . LEU A 1 287 ? 22.978 -24.189 -21.780 1.00 90.75 287 LEU A O 1
ATOM 2166 N N . ASP A 1 288 ? 23.029 -22.869 -19.964 1.00 90.44 288 ASP A N 1
ATOM 2167 C CA . ASP A 1 288 ? 24.426 -23.163 -19.595 1.00 90.44 288 ASP A CA 1
ATOM 2168 C C . ASP A 1 288 ? 24.655 -24.639 -19.212 1.00 90.44 288 ASP A C 1
ATOM 2170 O O . ASP A 1 288 ? 25.788 -25.113 -19.187 1.00 90.44 288 ASP A O 1
ATOM 2174 N N . ARG A 1 289 ? 23.592 -25.403 -18.922 1.00 91.25 289 ARG A N 1
ATOM 2175 C CA . ARG A 1 289 ? 23.660 -26.861 -18.681 1.00 91.25 289 ARG A CA 1
ATOM 2176 C C . ARG A 1 289 ? 23.432 -27.696 -19.942 1.00 91.25 289 ARG A C 1
ATOM 2178 O O . ARG A 1 289 ? 23.498 -28.927 -19.888 1.00 91.25 289 ARG A O 1
ATOM 2185 N N . LEU A 1 290 ? 23.098 -27.044 -21.053 1.00 84.62 290 LEU A N 1
ATOM 2186 C CA . LEU A 1 290 ? 22.860 -27.663 -22.361 1.00 84.62 290 LEU A CA 1
ATOM 2187 C C . LEU A 1 290 ? 24.022 -27.436 -23.335 1.00 84.62 290 LEU A C 1
ATOM 2189 O O . LEU A 1 290 ? 24.016 -28.029 -24.414 1.00 84.62 290 LEU A O 1
ATOM 2193 N N . SER A 1 291 ? 24.967 -26.562 -22.974 1.00 64.06 291 SER A N 1
ATOM 2194 C CA . SER A 1 291 ? 26.213 -26.299 -23.701 1.00 64.06 291 SER A CA 1
ATOM 2195 C C . SER A 1 291 ? 27.278 -27.359 -23.458 1.00 64.06 291 SER A C 1
ATOM 2197 O O . SER A 1 291 ? 27.424 -27.773 -22.285 1.00 64.06 291 SER A O 1
#

Radius of gyration: 22.86 Å; chains: 1; bounding box: 45×63×63 Å